Protein AF-A0A8H7NPS2-F1 (afdb_monomer)

Foldseek 3Di:
DPPDDDDDDDDDDDDDDDDDDDDDDDDDDDDDDDDDDDDDDDDDDDDDPPPDDDDDDDDDDDDDDDPDDDPPPPPPPPPPPPPPPPDDQDDDPDLQWFQFQKKFKDWPVRNLDTPDMDGDVPDPHHSRWTWGQALQFIWIDRVVVRGTPRVPTDGQLQFAEWEKEDQVVLQKIWIWTFGPDPRGMIMIIIGGNVRVVSVVVSVVNNCVHPSNVNYHYYYDDHVRVVVSCVSVVVND

Radius of gyration: 36.22 Å; Cα contacts (8 Å, |Δi|>4): 312; chains: 1; bounding box: 72×136×52 Å

pLDDT: mean 75.27, std 23.34, range [29.34, 97.69]

Solvent-accessible surface area (backbone atoms only — not comparable to full-atom values): 14910 Å² total; per-residue (Å²): 131,70,99,68,77,84,84,83,81,88,81,89,81,83,91,86,90,85,88,85,81,91,85,78,91,82,81,89,87,83,85,79,90,82,81,90,84,87,90,83,84,83,89,77,92,73,89,62,98,77,81,72,83,82,82,81,88,80,90,84,87,87,82,92,80,81,94,74,86,83,79,74,79,76,77,70,77,69,81,74,70,74,77,79,79,87,68,68,82,62,80,74,90,52,73,66,52,27,57,31,53,30,41,33,35,29,34,61,92,36,79,91,49,63,78,44,76,48,44,43,60,44,93,92,39,49,56,30,25,28,40,33,52,38,44,66,21,42,40,32,31,26,66,79,78,69,44,73,40,65,92,66,42,42,51,22,71,47,42,38,34,38,31,39,21,46,32,76,95,74,42,36,28,35,41,39,40,31,38,71,51,93,60,43,40,30,40,37,37,37,29,41,52,93,34,42,65,37,51,56,56,22,50,54,46,22,51,73,17,85,50,19,64,84,39,46,76,49,74,45,52,52,68,57,36,38,52,56,38,41,75,72,58,72,65,116

Sequence (236 aa):
MWPNGRPPAPASTTSASTAQKTTTSAQNTKPAPSAAKSNVSGDGHSYRPYDQKKPARKNSMSSFNGSESSWAQSHTTTRTSPPPSMRGPYTTKDPDKIVISAVYLFMNQFSKTPASQLVSGVGTVTDGLILRITTEGLFIDDDVRGVPQREWDVKAWTLKSVETGEWKAKGLHVLRATMRDQEGKRYLFVVDEEESWKLSVGLQRLKKGTMARSMGVSGMSASEARGTLEMLGWGL

Secondary structure (DSSP, 8-state):
--SSPPPPPPPP------------------PPPPP-------------TT-PPPPPP-----------------------PPPP----S-----TT-EEEEEEEEE-SS-SSS-SEEEETTSTT--S-EEEEEETTEEEEEETTTTEE-GGG-EEGGGEEEEEEEEEGGGTEEEEEEEESSTT--EEEEEEEHHHHHHHHHHHHHHHHSGGGTT-EEEEPPHHHHHHHHHHTTTT-

Structure (mmCIF, N/CA/C/O backbone):
data_AF-A0A8H7NPS2-F1
#
_entry.id   AF-A0A8H7NPS2-F1
#
loop_
_atom_site.group_PDB
_atom_site.id
_atom_site.type_symbol
_atom_site.label_atom_id
_atom_site.label_alt_id
_atom_site.label_comp_id
_atom_site.label_asym_id
_atom_site.label_entity_id
_atom_site.label_seq_id
_atom_site.pdbx_PDB_ins_code
_atom_site.Cartn_x
_atom_site.Cartn_y
_atom_site.Cartn_z
_atom_site.occupancy
_atom_site.B_iso_or_equiv
_atom_site.auth_seq_id
_atom_site.auth_comp_id
_atom_site.auth_asym_id
_atom_site.auth_atom_id
_atom_site.pdbx_PDB_model_num
ATOM 1 N N . MET A 1 1 ? 25.293 56.112 13.655 1.00 47.12 1 MET A N 1
ATOM 2 C CA . MET A 1 1 ? 25.322 56.544 15.068 1.00 47.12 1 MET A CA 1
ATOM 3 C C . MET A 1 1 ? 24.057 55.993 15.726 1.00 47.12 1 MET A C 1
ATOM 5 O O . MET A 1 1 ? 22.994 56.554 15.545 1.00 47.12 1 MET A O 1
ATOM 9 N N . TRP A 1 2 ? 24.052 54.735 16.172 1.00 43.31 2 TRP A N 1
ATOM 10 C CA . TRP A 1 2 ? 24.167 54.385 17.598 1.00 43.31 2 TRP A CA 1
ATOM 11 C C . TRP A 1 2 ? 25.003 55.380 18.425 1.00 43.31 2 TRP A C 1
ATOM 13 O O . TRP A 1 2 ? 26.121 55.673 18.002 1.00 43.31 2 TRP A O 1
ATOM 23 N N . PRO A 1 3 ? 24.490 55.902 19.559 1.00 57.41 3 PRO A N 1
ATOM 24 C CA . PRO A 1 3 ? 25.210 56.859 20.405 1.00 57.41 3 PRO A CA 1
ATOM 25 C C . PRO A 1 3 ? 26.403 56.276 21.168 1.00 57.41 3 PRO A C 1
ATOM 27 O O . PRO A 1 3 ? 27.158 57.052 21.726 1.00 57.41 3 PRO A O 1
ATOM 30 N N . ASN A 1 4 ? 26.577 54.948 21.194 1.00 62.16 4 ASN A N 1
ATOM 31 C CA . ASN A 1 4 ? 27.783 54.242 21.636 1.00 62.16 4 ASN A CA 1
ATOM 32 C C . ASN A 1 4 ? 27.754 52.816 21.049 1.00 62.16 4 ASN A C 1
ATOM 34 O O . ASN A 1 4 ? 26.723 52.149 21.097 1.00 62.16 4 ASN A O 1
ATOM 38 N N . GLY A 1 5 ? 28.846 52.404 20.401 1.00 57.69 5 GLY A N 1
ATOM 39 C CA . GLY A 1 5 ? 28.941 51.248 19.501 1.00 57.69 5 GLY A CA 1
ATOM 40 C C . GLY A 1 5 ? 28.730 49.855 20.116 1.00 57.69 5 GLY A C 1
ATOM 41 O O . GLY A 1 5 ? 28.610 49.682 21.324 1.00 57.69 5 GLY A O 1
ATOM 42 N N . ARG A 1 6 ? 28.683 48.847 19.228 1.00 61.41 6 ARG A N 1
ATOM 43 C CA . ARG A 1 6 ? 28.575 47.407 19.542 1.00 61.41 6 ARG A CA 1
ATOM 44 C C . ARG A 1 6 ? 29.591 46.973 20.620 1.00 61.41 6 ARG A C 1
ATOM 46 O O . ARG A 1 6 ? 30.762 47.320 20.474 1.00 61.41 6 ARG A O 1
ATOM 53 N N . PRO A 1 7 ? 29.213 46.142 21.611 1.00 62.34 7 PRO A N 1
ATOM 54 C CA . PRO A 1 7 ? 30.190 45.456 22.453 1.00 62.34 7 PRO A CA 1
ATOM 55 C C . PRO A 1 7 ? 30.905 44.320 21.680 1.00 62.34 7 PRO A C 1
ATOM 57 O O . PRO A 1 7 ? 30.305 43.723 20.778 1.00 62.34 7 PRO A O 1
ATOM 60 N N . PRO A 1 8 ? 32.185 44.036 21.992 1.00 60.75 8 PRO A N 1
ATOM 61 C CA . PRO A 1 8 ? 33.049 43.140 21.220 1.00 60.75 8 PRO A CA 1
ATOM 62 C C . PRO A 1 8 ? 32.818 41.649 21.520 1.00 60.75 8 PRO A C 1
ATOM 64 O O . PRO A 1 8 ? 32.446 41.267 22.628 1.00 60.75 8 PRO A O 1
ATOM 67 N N . ALA A 1 9 ? 33.098 40.800 20.526 1.00 54.88 9 ALA A N 1
ATOM 68 C CA . ALA A 1 9 ? 33.235 39.353 20.693 1.00 54.88 9 ALA A CA 1
ATOM 69 C C . ALA A 1 9 ? 34.549 39.011 21.429 1.00 54.88 9 ALA A C 1
ATOM 71 O O . ALA A 1 9 ? 35.556 39.681 21.182 1.00 54.88 9 ALA A O 1
ATOM 72 N N . PRO A 1 10 ? 34.594 37.977 22.290 1.00 54.91 10 PRO A N 1
ATOM 73 C CA . PRO A 1 10 ? 35.846 37.540 22.893 1.00 54.91 10 PRO A CA 1
ATOM 74 C C . PRO A 1 10 ? 36.722 36.787 21.881 1.00 54.91 10 PRO A C 1
ATOM 76 O O . PRO A 1 10 ? 36.283 35.850 21.214 1.00 54.91 10 PRO A O 1
ATOM 79 N N . ALA A 1 11 ? 37.974 37.232 21.790 1.00 41.38 11 ALA A N 1
ATOM 80 C CA . ALA A 1 11 ? 39.042 36.647 20.996 1.00 41.38 11 ALA A CA 1
ATOM 81 C C . ALA A 1 11 ? 39.617 35.379 21.648 1.00 41.38 11 ALA A C 1
ATOM 83 O O . ALA A 1 11 ? 39.730 35.269 22.867 1.00 41.38 11 ALA A O 1
ATOM 84 N N . SER A 1 12 ? 40.029 34.444 20.799 1.00 45.78 12 SER A N 1
ATOM 85 C CA . SER A 1 12 ? 40.883 33.303 21.115 1.00 45.78 12 SER A CA 1
ATOM 86 C C . SER A 1 12 ? 42.354 33.716 21.242 1.00 45.78 12 SER A C 1
ATOM 88 O O . SER A 1 12 ? 42.882 34.307 20.300 1.00 45.78 12 SER A O 1
ATOM 90 N N . THR A 1 13 ? 43.037 33.302 22.319 1.00 37.62 13 THR A N 1
ATOM 91 C CA . THR A 1 13 ? 44.512 33.287 22.378 1.00 37.62 13 THR A CA 1
ATOM 92 C C . THR A 1 13 ? 45.084 32.262 23.376 1.00 37.62 13 THR A C 1
ATOM 94 O O . THR A 1 13 ? 44.893 32.361 24.582 1.00 37.62 13 THR A O 1
ATOM 97 N N . THR A 1 14 ? 45.861 31.331 22.800 1.00 35.22 14 THR A N 1
ATOM 98 C CA . THR A 1 14 ? 47.193 30.817 23.213 1.00 35.22 14 THR A CA 1
ATOM 99 C C . THR A 1 14 ? 47.406 29.908 24.440 1.00 35.22 14 THR A C 1
ATOM 101 O O . THR A 1 14 ? 47.453 30.356 25.576 1.00 35.22 14 THR A O 1
ATOM 104 N N . SER A 1 15 ? 47.701 28.636 24.118 1.00 34.91 15 SER A N 1
ATOM 105 C CA . SER A 1 15 ? 49.007 27.938 24.253 1.00 34.91 15 SER A CA 1
ATOM 106 C C . SER A 1 15 ? 49.718 27.786 25.610 1.00 34.91 15 SER A C 1
ATOM 108 O O . SER A 1 15 ? 50.220 28.764 26.145 1.00 34.91 15 SER A O 1
ATOM 110 N N . ALA A 1 16 ? 49.943 26.523 26.019 1.00 36.56 16 ALA A N 1
ATOM 111 C CA . ALA A 1 16 ? 51.215 25.952 26.532 1.00 36.56 16 ALA A CA 1
ATOM 112 C C . ALA A 1 16 ? 51.004 24.454 26.892 1.00 36.56 16 ALA A C 1
ATOM 114 O O . ALA A 1 16 ? 50.228 24.129 27.781 1.00 36.56 16 ALA A O 1
ATOM 115 N N . SER A 1 17 ? 51.438 23.507 26.050 1.00 36.94 17 SER A N 1
ATOM 116 C CA . SER A 1 17 ? 52.662 22.683 26.187 1.00 36.94 17 SER A CA 1
ATOM 117 C C . SER A 1 17 ? 52.716 21.743 27.403 1.00 36.94 17 SER A C 1
ATOM 119 O O . SER A 1 17 ? 52.921 22.215 28.512 1.00 36.94 17 SER A O 1
ATOM 121 N N . THR A 1 18 ? 52.672 20.420 27.182 1.00 40.78 18 THR A N 1
ATOM 122 C CA . THR A 1 18 ? 53.650 19.432 27.703 1.00 40.78 18 THR A CA 1
ATOM 123 C C . THR A 1 18 ? 53.462 18.101 26.958 1.00 40.78 18 THR A C 1
ATOM 125 O O . THR A 1 18 ? 52.367 17.548 26.910 1.00 40.78 18 THR A O 1
ATOM 128 N N . ALA A 1 19 ? 54.540 17.590 26.367 1.00 36.84 19 ALA A N 1
ATOM 1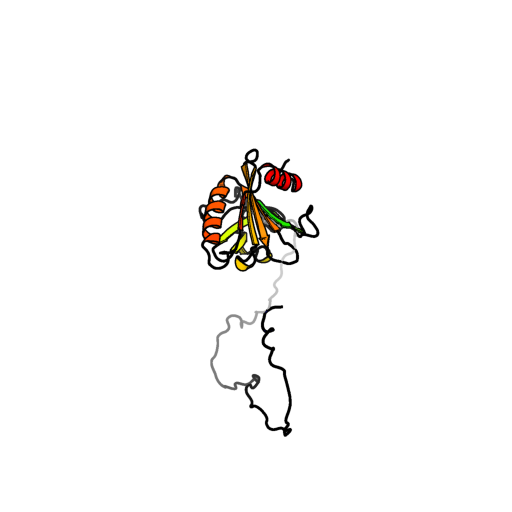29 C CA . ALA A 1 19 ? 54.646 16.234 25.847 1.00 36.84 19 ALA A CA 1
ATOM 130 C C . ALA A 1 19 ? 55.164 15.301 26.953 1.00 36.84 19 ALA A C 1
ATOM 132 O O . ALA A 1 19 ? 56.143 15.671 27.592 1.00 36.84 19 ALA A O 1
ATOM 133 N N . GLN A 1 20 ? 54.597 14.097 27.131 1.00 38.31 20 GLN A N 1
ATOM 134 C CA . GLN A 1 20 ? 55.389 12.872 27.358 1.00 38.31 20 GLN A CA 1
ATOM 135 C C . GLN A 1 20 ? 54.573 11.568 27.464 1.00 38.31 20 GLN A C 1
ATOM 137 O O . GLN A 1 20 ? 53.635 11.464 28.240 1.00 38.31 20 GLN A O 1
ATOM 142 N N . LYS A 1 21 ? 55.105 10.561 26.752 1.00 35.09 21 LYS A N 1
ATOM 143 C CA . LYS A 1 21 ? 55.269 9.130 27.090 1.00 35.09 21 LYS A CA 1
ATOM 144 C C . LYS A 1 21 ? 54.059 8.217 27.365 1.00 35.09 21 LYS A C 1
ATOM 146 O O . LYS A 1 21 ? 53.472 8.203 28.434 1.00 35.09 21 LYS A O 1
ATOM 151 N N . THR A 1 22 ? 53.878 7.306 26.403 1.00 31.25 22 THR A N 1
ATOM 152 C CA . THR A 1 22 ? 53.891 5.829 26.523 1.00 31.25 22 THR A CA 1
ATOM 153 C C . THR A 1 22 ? 53.894 5.185 27.920 1.00 31.25 22 THR A C 1
ATOM 155 O O . THR A 1 22 ? 54.899 5.278 28.620 1.00 31.25 22 THR A O 1
ATOM 158 N N . THR A 1 23 ? 52.850 4.391 28.175 1.00 29.34 23 THR A N 1
ATOM 159 C CA . THR A 1 23 ? 52.725 3.076 28.864 1.00 29.34 23 THR A CA 1
ATOM 160 C C . THR A 1 23 ? 51.198 2.829 28.951 1.00 29.34 23 THR A C 1
ATOM 162 O O . THR A 1 23 ? 50.443 3.787 29.003 1.00 29.34 23 THR A O 1
ATOM 165 N N . THR A 1 24 ? 50.563 1.662 28.886 1.00 34.97 24 THR A N 1
ATOM 166 C CA . THR A 1 24 ? 50.921 0.255 29.062 1.00 34.97 24 THR A CA 1
ATOM 167 C C . THR A 1 24 ? 49.739 -0.577 28.538 1.00 34.97 24 THR A C 1
ATOM 169 O O . THR A 1 24 ? 48.582 -0.183 28.662 1.00 34.97 24 THR A O 1
ATOM 172 N N . SER A 1 25 ? 50.074 -1.729 27.967 1.00 34.25 25 SER A N 1
ATOM 173 C CA . SER A 1 25 ? 49.259 -2.917 27.673 1.00 34.25 25 SER A CA 1
ATOM 174 C C . SER A 1 25 ? 47.951 -3.103 28.465 1.00 34.25 25 SER A C 1
ATOM 176 O O . SER A 1 25 ? 47.986 -3.301 29.680 1.00 34.25 25 SER A O 1
ATOM 178 N N . ALA A 1 26 ? 46.823 -3.176 27.749 1.00 41.62 26 ALA A N 1
ATOM 179 C CA . ALA A 1 26 ? 45.540 -3.640 28.275 1.00 41.62 26 ALA A CA 1
ATOM 180 C C . ALA A 1 26 ? 45.381 -5.163 28.110 1.00 41.62 26 ALA A C 1
ATOM 182 O O . ALA A 1 26 ? 45.740 -5.754 27.091 1.00 41.62 26 ALA A O 1
ATOM 183 N N . GLN A 1 27 ? 44.857 -5.774 29.166 1.00 40.41 27 GLN A N 1
ATOM 184 C CA . GLN A 1 27 ? 44.750 -7.203 29.420 1.00 40.41 27 GLN A CA 1
ATOM 185 C C . GLN A 1 27 ? 43.729 -7.921 28.519 1.00 40.41 27 GLN A C 1
ATOM 187 O O . GLN A 1 27 ? 42.558 -7.568 28.454 1.00 40.41 27 GLN A O 1
ATOM 192 N N . ASN A 1 28 ? 44.209 -8.989 27.884 1.00 33.47 28 ASN A N 1
ATOM 193 C CA . ASN A 1 28 ? 43.745 -10.372 28.031 1.00 33.47 28 ASN A CA 1
ATOM 194 C C . ASN A 1 28 ? 42.258 -10.604 28.398 1.00 33.47 28 ASN A C 1
ATOM 196 O O . ASN A 1 28 ? 41.908 -10.526 29.568 1.00 33.47 28 ASN A O 1
ATOM 200 N N . THR A 1 29 ? 41.435 -11.043 27.435 1.00 36.34 29 THR A N 1
ATOM 201 C CA . THR A 1 29 ? 40.437 -12.120 27.635 1.00 36.34 29 THR A CA 1
ATOM 202 C C . THR A 1 29 ? 40.015 -12.732 26.289 1.00 36.34 29 THR A C 1
ATOM 204 O O . THR A 1 29 ? 39.423 -12.047 25.459 1.00 36.34 29 THR A O 1
ATOM 207 N N . LYS A 1 30 ? 40.311 -14.031 26.101 1.00 42.47 30 LYS A N 1
ATOM 208 C CA . LYS A 1 30 ? 39.475 -15.104 25.495 1.00 42.47 30 LYS A CA 1
ATOM 209 C C . LYS A 1 30 ? 40.358 -16.194 24.857 1.00 42.47 30 LYS A C 1
ATOM 211 O O . LYS A 1 30 ? 40.913 -15.967 23.784 1.00 42.47 30 LYS A O 1
ATOM 216 N N . PRO A 1 31 ? 40.470 -17.390 25.464 1.00 41.53 31 PRO A N 1
ATOM 217 C CA . PRO A 1 31 ? 41.049 -18.551 24.796 1.00 41.53 31 PRO A CA 1
ATOM 218 C C . PRO A 1 31 ? 40.047 -19.176 23.814 1.00 41.53 31 PRO A C 1
ATOM 220 O O . PRO A 1 31 ? 38.860 -19.302 24.118 1.00 41.53 31 PRO A O 1
ATOM 223 N N . ALA A 1 32 ? 40.544 -19.586 22.647 1.00 45.34 32 ALA A N 1
ATOM 224 C CA . ALA A 1 32 ? 39.833 -20.411 21.672 1.00 45.34 32 ALA A CA 1
ATOM 225 C C . ALA A 1 32 ? 39.571 -21.832 22.225 1.00 45.34 32 ALA A C 1
ATOM 227 O O . ALA A 1 32 ? 40.394 -22.335 22.997 1.00 45.34 32 ALA A O 1
ATOM 228 N N . PRO A 1 33 ? 38.474 -22.516 21.847 1.00 40.69 33 PRO A N 1
ATOM 229 C CA . PRO A 1 33 ? 38.220 -23.870 22.319 1.00 40.69 33 PRO A CA 1
ATOM 230 C C . PRO A 1 33 ? 39.095 -24.873 21.555 1.00 40.69 33 PRO A C 1
ATOM 232 O O . PRO A 1 33 ? 38.974 -25.032 20.341 1.00 40.69 33 PRO A O 1
ATOM 235 N N . SER A 1 34 ? 39.981 -25.549 22.289 1.00 36.91 34 SER A N 1
ATOM 236 C CA . SER A 1 34 ? 40.756 -26.693 21.807 1.00 36.91 34 SER A CA 1
ATOM 237 C C . SER A 1 34 ? 39.930 -27.977 21.904 1.00 36.91 34 SER A C 1
ATOM 239 O O . SER A 1 34 ? 39.223 -28.209 22.885 1.00 36.91 34 SER A O 1
ATOM 241 N N . ALA A 1 35 ? 40.033 -28.802 20.869 1.00 35.84 35 ALA A N 1
ATOM 242 C CA . ALA A 1 35 ? 39.364 -30.082 20.724 1.00 35.84 35 ALA A CA 1
ATOM 243 C C . ALA A 1 35 ? 40.100 -31.230 21.447 1.00 35.84 35 ALA A C 1
ATOM 245 O O . ALA A 1 35 ? 41.328 -31.260 21.478 1.00 35.84 35 ALA A O 1
ATOM 246 N N . ALA A 1 36 ? 39.306 -32.226 21.872 1.00 33.12 36 ALA A N 1
ATOM 247 C CA . ALA A 1 36 ? 39.672 -33.604 22.250 1.00 33.12 36 ALA A CA 1
ATOM 248 C C . ALA A 1 36 ? 40.440 -33.759 23.591 1.00 33.12 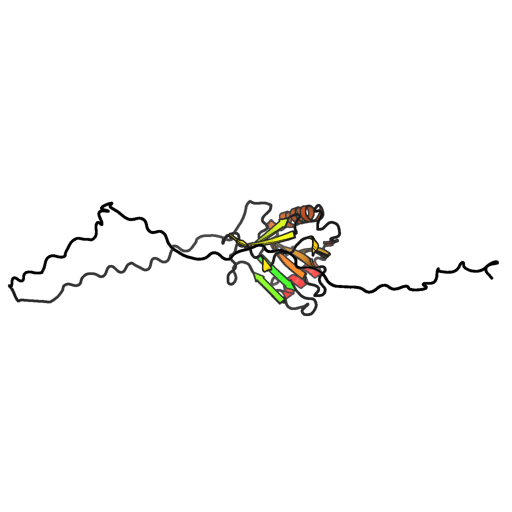36 ALA A C 1
ATOM 250 O O . ALA A 1 36 ? 41.313 -32.970 23.916 1.00 33.12 36 ALA A O 1
ATOM 251 N N . LYS A 1 37 ? 40.208 -34.757 24.457 1.00 35.72 37 LYS A N 1
ATOM 252 C CA . LYS A 1 37 ? 39.771 -36.157 24.300 1.00 35.72 37 LYS A CA 1
ATOM 253 C C . LYS A 1 37 ? 39.099 -36.631 25.605 1.00 35.72 37 LYS A C 1
ATOM 255 O O . LYS A 1 37 ? 39.556 -36.253 26.680 1.00 35.72 37 LYS A O 1
ATOM 260 N N . SER A 1 38 ? 38.114 -37.524 25.528 1.00 35.84 38 SER A N 1
ATOM 261 C CA . SER A 1 38 ? 37.683 -38.355 26.660 1.00 35.84 38 SER A CA 1
ATOM 262 C C . SER A 1 38 ? 38.081 -39.810 26.402 1.00 35.84 38 SER A C 1
ATOM 264 O O . SER A 1 38 ? 37.631 -40.428 25.442 1.00 35.84 38 SER A O 1
ATOM 266 N N . ASN A 1 39 ? 38.947 -40.348 27.263 1.00 34.19 39 ASN A N 1
ATOM 267 C CA . ASN A 1 39 ? 39.137 -41.786 27.435 1.00 34.19 39 ASN A CA 1
ATOM 268 C C . ASN A 1 39 ? 38.326 -42.198 28.666 1.00 34.19 39 ASN A C 1
ATOM 270 O O . ASN A 1 39 ? 38.655 -41.783 29.774 1.00 34.19 39 ASN A O 1
ATOM 274 N N . VAL A 1 40 ? 37.303 -43.026 28.474 1.00 39.28 40 VAL A N 1
ATOM 275 C CA . VAL A 1 40 ? 36.742 -43.885 29.521 1.00 39.28 40 VAL A CA 1
ATOM 276 C C . VAL A 1 40 ? 36.576 -45.270 28.912 1.00 39.28 40 VAL A C 1
ATOM 278 O O . VAL A 1 40 ? 35.964 -45.437 27.858 1.00 39.28 40 VAL A O 1
ATOM 281 N N . SER A 1 41 ? 37.210 -46.234 29.566 1.00 34.34 41 SER A N 1
ATOM 282 C CA . SER A 1 41 ? 37.179 -47.660 29.272 1.00 34.34 41 SER A CA 1
ATOM 283 C C . SER A 1 41 ? 35.905 -48.315 29.810 1.00 34.34 41 SER A C 1
ATOM 285 O O . SER A 1 41 ? 35.416 -47.911 30.860 1.00 34.34 41 SER A O 1
ATOM 287 N N . GLY A 1 42 ? 35.495 -49.415 29.171 1.00 35.50 42 GLY A N 1
ATOM 288 C CA . GLY A 1 42 ? 35.000 -50.599 29.884 1.00 35.50 42 GLY A CA 1
ATOM 289 C C . GLY A 1 42 ? 33.489 -50.838 29.923 1.00 35.50 42 GLY A C 1
ATOM 290 O O . GLY A 1 42 ? 32.791 -50.248 30.732 1.00 35.50 42 GLY A O 1
ATOM 291 N N . ASP A 1 43 ? 33.076 -51.807 29.102 1.00 42.22 43 ASP A N 1
ATOM 292 C CA . ASP A 1 43 ? 31.938 -52.733 29.217 1.00 42.22 43 ASP A CA 1
ATOM 293 C C . ASP A 1 43 ? 30.483 -52.235 29.260 1.00 42.22 43 ASP A C 1
ATOM 295 O O . ASP A 1 43 ? 30.019 -51.544 30.159 1.00 42.22 43 ASP A O 1
ATOM 299 N N . GLY A 1 44 ? 29.709 -52.726 28.286 1.00 42.00 44 GLY A N 1
ATOM 300 C CA . GLY A 1 44 ? 28.261 -52.547 28.212 1.00 42.00 44 GLY A CA 1
ATOM 301 C C . GLY A 1 44 ? 27.694 -53.032 26.881 1.00 42.00 44 GLY A C 1
ATOM 302 O O . GLY A 1 44 ? 27.417 -52.238 25.981 1.00 42.00 44 GLY A O 1
ATOM 303 N N . HIS A 1 45 ? 27.555 -54.352 26.738 1.00 44.22 45 HIS A N 1
ATOM 304 C CA . HIS A 1 45 ? 26.989 -55.038 25.574 1.00 44.22 45 HIS A CA 1
ATOM 305 C C . HIS A 1 45 ? 25.674 -54.403 25.086 1.00 44.22 45 HIS A C 1
ATOM 307 O O . HIS A 1 45 ? 24.611 -54.604 25.667 1.00 44.22 45 HIS A O 1
ATOM 313 N N . SER A 1 46 ? 25.741 -53.668 23.974 1.00 56.72 46 SER A N 1
ATOM 314 C CA . SER A 1 46 ? 24.572 -53.079 23.317 1.00 56.72 46 SER A CA 1
ATOM 315 C C . SER A 1 46 ? 24.149 -53.961 22.141 1.00 56.72 46 SER A C 1
ATOM 317 O O . SER A 1 46 ? 24.811 -53.993 21.104 1.00 56.72 46 SER A O 1
ATOM 319 N N . TYR A 1 47 ? 23.054 -54.698 22.323 1.00 51.91 47 TYR A N 1
ATOM 320 C CA . TYR A 1 47 ? 22.392 -55.522 21.310 1.00 51.91 47 TYR A CA 1
ATOM 321 C C . TYR A 1 47 ? 22.068 -54.692 20.053 1.00 51.91 47 TYR A C 1
ATOM 323 O O . TYR A 1 47 ? 21.300 -53.732 20.119 1.00 51.91 47 TYR A O 1
ATOM 331 N N . ARG A 1 48 ? 22.662 -55.045 18.904 1.00 60.88 48 ARG A N 1
ATOM 332 C CA . ARG A 1 48 ? 22.385 -54.426 17.597 1.00 60.88 48 ARG A CA 1
ATOM 333 C C . ARG A 1 48 ? 21.529 -55.380 16.754 1.00 60.88 48 ARG A C 1
ATOM 335 O O . ARG A 1 48 ? 22.042 -56.408 16.319 1.00 60.88 48 ARG A O 1
ATOM 342 N N . PRO A 1 49 ? 20.261 -55.044 16.458 1.00 52.44 49 PRO A N 1
ATOM 343 C CA . PRO A 1 49 ? 19.328 -55.911 15.722 1.00 52.44 49 PRO A CA 1
ATOM 344 C C . PRO A 1 49 ? 19.706 -56.251 14.269 1.00 52.44 49 PRO A C 1
ATOM 346 O O . PRO A 1 49 ? 18.945 -56.933 13.592 1.00 52.44 49 PRO A O 1
ATOM 349 N N . TYR A 1 50 ? 20.853 -55.782 13.771 1.00 51.28 50 TYR A N 1
ATOM 350 C CA . TYR A 1 50 ? 21.289 -55.973 12.385 1.00 51.28 50 TYR A CA 1
ATOM 351 C C . TYR A 1 50 ? 22.544 -56.852 12.236 1.00 51.28 50 TYR A C 1
ATOM 353 O O . TYR A 1 50 ? 22.994 -57.068 11.115 1.00 51.28 50 TYR A O 1
ATOM 361 N N . ASP A 1 51 ? 23.073 -57.421 13.326 1.00 58.88 51 ASP A N 1
ATOM 362 C CA . ASP A 1 51 ? 24.262 -58.295 13.308 1.00 58.88 51 ASP A CA 1
ATOM 363 C C . ASP A 1 51 ? 23.935 -59.792 13.096 1.00 58.88 51 ASP A C 1
ATOM 365 O O . ASP A 1 51 ? 24.562 -60.683 13.672 1.00 58.88 51 ASP A O 1
ATOM 369 N N . GLN A 1 52 ? 22.957 -60.113 12.241 1.00 57.69 52 GLN A N 1
ATOM 370 C CA . GLN A 1 52 ? 22.709 -61.504 11.839 1.00 57.69 52 GLN A CA 1
ATOM 371 C C . GLN A 1 52 ? 23.351 -61.828 10.485 1.00 57.69 52 GLN A C 1
ATOM 373 O O . GLN A 1 52 ? 23.056 -61.232 9.449 1.00 57.69 52 GLN A O 1
ATOM 378 N N . LYS A 1 53 ? 24.246 -62.823 10.506 1.00 51.56 53 LYS A N 1
ATOM 379 C CA . LYS A 1 53 ? 24.924 -63.386 9.333 1.00 51.56 53 LYS A CA 1
ATOM 380 C C . LYS A 1 53 ? 23.909 -64.021 8.369 1.00 51.56 53 LYS A C 1
ATOM 382 O O . LYS A 1 53 ? 23.101 -64.854 8.771 1.00 51.56 53 LYS A O 1
ATOM 387 N N . LYS A 1 54 ? 24.000 -63.670 7.081 1.00 52.69 54 LYS A N 1
ATOM 388 C CA . LYS A 1 54 ? 23.217 -64.268 5.982 1.00 52.69 54 LYS A CA 1
ATOM 389 C C . LYS A 1 54 ? 23.541 -65.765 5.813 1.00 52.69 54 LYS A C 1
ATOM 391 O O . LYS A 1 54 ? 24.719 -66.087 5.646 1.00 52.69 54 LYS A O 1
ATOM 396 N N . PRO A 1 55 ? 22.550 -66.673 5.758 1.00 51.38 55 PRO A N 1
ATOM 397 C CA . PRO A 1 55 ? 22.789 -68.051 5.345 1.00 51.38 55 PRO A CA 1
ATOM 398 C C . PRO A 1 55 ? 22.951 -68.167 3.820 1.00 51.38 55 PRO A C 1
ATOM 400 O O . PRO A 1 55 ? 22.253 -67.522 3.035 1.00 51.38 55 PRO A O 1
ATOM 403 N N . ALA A 1 56 ? 23.914 -68.998 3.416 1.00 51.31 56 ALA A N 1
ATOM 404 C CA . ALA A 1 56 ? 24.281 -69.285 2.036 1.00 51.31 56 ALA A CA 1
ATOM 405 C C . ALA A 1 56 ? 23.211 -70.109 1.294 1.00 51.31 56 ALA A C 1
ATOM 407 O O . ALA A 1 56 ? 22.564 -70.988 1.863 1.00 51.31 56 ALA A O 1
ATOM 408 N N . ARG A 1 57 ? 23.065 -69.822 -0.006 1.00 50.34 57 ARG A N 1
ATOM 409 C CA . ARG A 1 57 ? 22.145 -70.483 -0.942 1.00 50.34 57 ARG A CA 1
ATOM 410 C C . ARG A 1 57 ? 22.497 -71.966 -1.121 1.00 50.34 57 ARG A C 1
ATOM 412 O O . ARG A 1 57 ? 23.650 -72.290 -1.393 1.00 50.34 57 ARG A O 1
ATOM 419 N N . LYS A 1 58 ? 21.489 -72.843 -1.076 1.00 43.97 58 LYS A N 1
ATOM 420 C CA . LYS A 1 58 ? 21.549 -74.194 -1.656 1.00 43.97 58 LYS A CA 1
ATOM 421 C C . LYS A 1 58 ? 20.710 -74.242 -2.933 1.00 43.97 58 LYS A C 1
ATOM 423 O O . LYS A 1 58 ? 19.567 -73.797 -2.937 1.00 43.97 58 LYS A O 1
ATOM 428 N N . ASN A 1 59 ? 21.308 -74.791 -3.988 1.00 40.50 59 ASN A N 1
ATOM 429 C CA . ASN A 1 59 ? 20.666 -75.143 -5.253 1.00 40.50 59 ASN A CA 1
ATOM 430 C C . ASN A 1 59 ? 19.833 -76.423 -5.098 1.00 40.50 59 ASN A C 1
ATOM 432 O O . ASN A 1 59 ? 20.275 -77.368 -4.443 1.00 40.50 59 ASN A O 1
ATOM 436 N N . SER A 1 60 ? 18.695 -76.496 -5.789 1.00 43.00 60 SER A N 1
ATOM 437 C CA . SER A 1 60 ? 18.100 -77.746 -6.283 1.00 43.00 60 SER A CA 1
ATOM 438 C C . SER A 1 60 ? 17.267 -77.459 -7.537 1.00 43.00 60 SER A C 1
ATOM 440 O O . SER A 1 60 ? 16.645 -76.407 -7.651 1.00 43.00 60 SER A O 1
ATOM 442 N N . MET A 1 61 ? 17.380 -78.375 -8.498 1.00 41.47 61 MET A N 1
ATOM 443 C CA . MET A 1 61 ? 16.962 -78.303 -9.901 1.00 41.47 61 MET A CA 1
ATOM 444 C C . MET A 1 61 ? 15.554 -78.871 -10.150 1.00 41.47 61 MET A C 1
ATOM 446 O O . MET A 1 61 ? 14.990 -79.552 -9.298 1.00 41.47 61 MET A O 1
ATOM 450 N N . SER A 1 62 ? 15.114 -78.682 -11.404 1.00 40.22 62 SER A N 1
ATOM 451 C CA . SER A 1 62 ? 13.907 -79.148 -12.118 1.00 40.22 62 SER A CA 1
ATOM 452 C C . SER A 1 62 ? 12.763 -78.122 -12.119 1.00 40.22 62 SER A C 1
ATOM 454 O O . SER A 1 62 ? 12.460 -77.540 -11.090 1.00 40.22 62 SER A O 1
ATOM 456 N N . SER A 1 63 ? 12.128 -77.765 -13.237 1.00 37.53 63 SER A N 1
ATOM 457 C CA . SER A 1 63 ? 12.068 -78.356 -14.579 1.00 37.53 63 SER A CA 1
ATOM 458 C C . SER A 1 63 ? 11.783 -77.277 -15.631 1.00 37.53 63 SER A C 1
ATOM 460 O O . SER A 1 63 ? 11.002 -76.355 -15.417 1.00 37.53 63 SER A O 1
ATOM 462 N N . PHE A 1 64 ? 12.432 -77.438 -16.776 1.00 42.09 64 PHE A N 1
ATOM 463 C CA . PHE A 1 64 ? 12.339 -76.647 -17.994 1.00 42.09 64 PHE A CA 1
ATOM 464 C C . PHE A 1 64 ? 11.004 -76.923 -18.710 1.00 42.09 64 PHE A C 1
ATOM 466 O O . PHE A 1 64 ? 10.807 -78.052 -19.146 1.00 42.09 64 PHE A O 1
ATOM 473 N N . ASN A 1 65 ? 10.099 -75.939 -18.815 1.00 39.75 65 ASN A N 1
ATOM 474 C CA . ASN A 1 65 ? 9.287 -75.694 -20.020 1.00 39.75 65 ASN A CA 1
ATOM 475 C C . ASN A 1 65 ? 8.407 -74.439 -19.875 1.00 39.75 65 ASN A C 1
ATOM 477 O O . ASN A 1 65 ? 7.593 -74.359 -18.961 1.00 39.75 65 ASN A O 1
ATOM 481 N N . GLY A 1 66 ? 8.509 -73.519 -20.838 1.00 39.75 66 GLY A N 1
ATOM 482 C CA . GLY A 1 66 ? 7.435 -72.569 -21.154 1.00 39.75 66 GLY A CA 1
ATOM 483 C C . GLY A 1 66 ? 7.458 -71.235 -20.410 1.00 39.75 66 GLY A C 1
ATOM 484 O O . GLY A 1 66 ? 6.525 -70.911 -19.684 1.00 39.75 66 GLY A O 1
ATOM 485 N N . SER A 1 67 ? 8.496 -70.431 -20.630 1.00 45.56 67 SER A N 1
ATOM 486 C CA . SER A 1 67 ? 8.454 -68.996 -20.345 1.00 45.56 67 SER A CA 1
ATOM 487 C C . SER A 1 67 ? 7.638 -68.292 -21.424 1.00 45.56 67 SER A C 1
ATOM 489 O O . SER A 1 67 ? 8.187 -68.000 -22.476 1.00 45.56 67 SER A O 1
ATOM 491 N N . GLU A 1 68 ? 6.373 -67.980 -21.166 1.00 48.53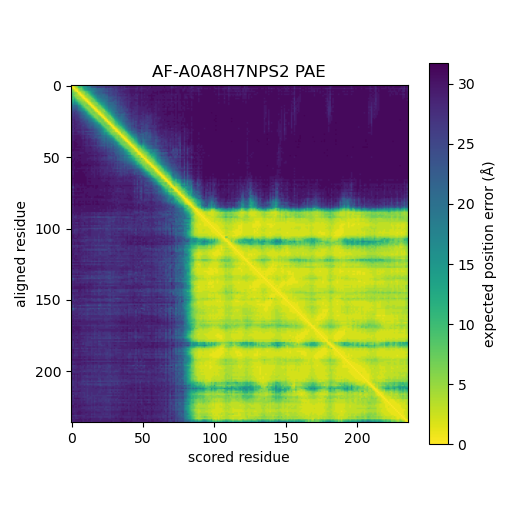 68 GLU A N 1
ATOM 492 C CA . GLU A 1 68 ? 5.682 -66.876 -21.835 1.00 48.53 68 GLU A CA 1
ATOM 493 C C . GLU A 1 68 ? 4.483 -66.437 -20.985 1.00 48.53 68 GLU A C 1
ATOM 495 O O . GLU A 1 68 ? 3.710 -67.259 -20.505 1.00 48.53 68 GLU A O 1
ATOM 500 N N . SER A 1 69 ? 4.343 -65.122 -20.800 1.00 50.38 69 SER A N 1
ATOM 501 C CA . SER A 1 69 ? 3.231 -64.413 -20.139 1.00 50.38 69 SER A CA 1
ATOM 502 C C . SER A 1 69 ? 3.127 -64.442 -18.600 1.00 50.38 69 SER A C 1
ATOM 504 O O . SER A 1 69 ? 2.147 -64.896 -18.026 1.00 50.38 69 SER A O 1
ATOM 506 N N . SER A 1 70 ? 4.069 -63.767 -17.928 1.00 44.91 70 SER A N 1
ATOM 507 C CA . SER A 1 70 ? 3.805 -63.134 -16.623 1.00 44.91 70 SER A CA 1
ATOM 508 C C . SER A 1 70 ? 3.943 -61.621 -16.757 1.00 44.91 70 SER A C 1
ATOM 510 O O . SER A 1 70 ? 4.934 -61.023 -16.341 1.00 44.91 70 SER A O 1
ATOM 512 N N . TRP A 1 71 ? 2.937 -60.996 -17.372 1.00 50.88 71 TRP A N 1
ATOM 513 C CA . TRP A 1 71 ? 2.705 -59.566 -17.199 1.00 50.88 71 TRP A CA 1
ATOM 514 C C . TRP A 1 71 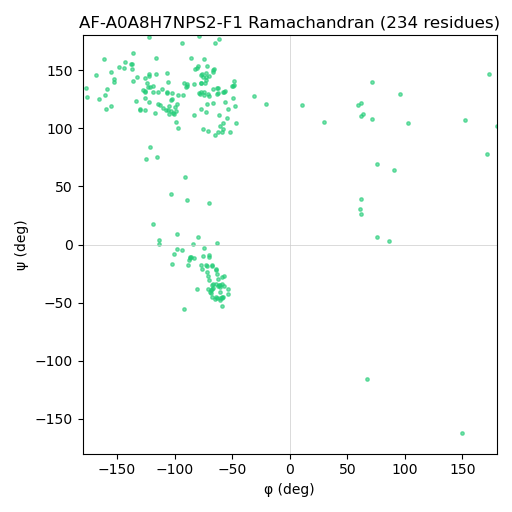? 2.341 -59.335 -15.732 1.00 50.88 71 TRP A C 1
ATOM 516 O O . TRP A 1 71 ? 1.186 -59.469 -15.335 1.00 50.88 71 TRP A O 1
ATOM 526 N N . ALA A 1 72 ? 3.330 -58.996 -14.908 1.00 54.50 72 ALA A N 1
ATOM 527 C CA . ALA A 1 72 ? 3.045 -58.281 -13.678 1.00 54.50 72 ALA A CA 1
ATOM 528 C C . ALA A 1 72 ? 2.401 -56.958 -14.104 1.00 54.50 72 ALA A C 1
ATOM 530 O O . ALA A 1 72 ? 3.055 -56.140 -14.753 1.00 54.50 72 ALA A O 1
ATOM 531 N N . GLN A 1 73 ? 1.111 -56.769 -13.818 1.00 40.97 73 GLN A N 1
ATOM 532 C CA . GLN A 1 73 ? 0.491 -55.462 -13.985 1.00 40.97 73 GLN A CA 1
ATOM 533 C C . GLN A 1 73 ? 1.275 -54.481 -13.112 1.00 40.97 73 GLN A C 1
ATOM 535 O O . GLN A 1 73 ? 1.162 -54.488 -11.886 1.00 40.97 73 GLN A O 1
ATOM 540 N N . SER A 1 74 ? 2.100 -53.648 -13.744 1.00 50.91 74 SER A N 1
ATOM 541 C CA . SER A 1 74 ? 2.582 -52.421 -13.136 1.00 50.91 74 SER A CA 1
ATOM 542 C C . SER A 1 74 ? 1.338 -51.620 -12.782 1.00 50.91 74 SER A C 1
ATOM 544 O O . SER A 1 74 ? 0.733 -50.997 -13.652 1.00 50.91 74 SER A O 1
ATOM 546 N N . HIS A 1 75 ? 0.920 -51.663 -11.518 1.00 48.00 75 HIS A N 1
ATOM 547 C CA . HIS A 1 75 ? 0.034 -50.646 -10.983 1.00 48.00 75 HIS A CA 1
ATOM 548 C C . HIS A 1 75 ? 0.772 -49.319 -11.148 1.00 48.00 75 HIS A C 1
ATOM 550 O O . HIS A 1 75 ? 1.650 -48.961 -10.363 1.00 48.00 75 HIS A O 1
ATOM 556 N N . THR A 1 76 ? 0.452 -48.606 -12.223 1.00 51.78 76 THR A N 1
ATOM 557 C CA . THR A 1 76 ? 0.712 -47.183 -12.336 1.00 51.78 76 THR A CA 1
ATOM 558 C C . THR A 1 76 ? 0.059 -46.559 -11.112 1.00 51.78 76 THR A C 1
ATOM 560 O O . THR A 1 76 ? -1.164 -46.543 -11.003 1.00 51.78 76 THR A O 1
ATOM 563 N N . THR A 1 77 ? 0.860 -46.080 -10.157 1.00 60.03 77 THR A N 1
ATOM 564 C CA . THR A 1 77 ? 0.362 -45.073 -9.225 1.00 60.03 77 THR A CA 1
ATOM 565 C C . THR A 1 77 ? 0.017 -43.885 -10.103 1.00 60.03 77 THR A C 1
ATOM 567 O O . THR A 1 77 ? 0.891 -43.183 -10.618 1.00 60.03 77 THR A O 1
ATOM 570 N N . THR A 1 78 ? -1.264 -43.787 -10.454 1.00 45.41 78 THR A N 1
ATOM 571 C CA . THR A 1 78 ? -1.809 -42.668 -11.203 1.00 45.41 78 THR A CA 1
ATOM 572 C C . THR A 1 78 ? -1.277 -41.433 -10.512 1.00 45.41 78 THR A C 1
ATOM 574 O O . THR A 1 78 ? -1.493 -41.275 -9.314 1.00 45.41 78 THR A O 1
ATOM 577 N N . ARG A 1 79 ? -0.510 -40.614 -11.238 1.00 47.97 79 ARG A N 1
ATOM 578 C CA . ARG A 1 79 ? -0.004 -39.329 -10.759 1.00 47.97 79 ARG A CA 1
ATOM 579 C C . ARG A 1 79 ? -1.209 -38.565 -10.225 1.00 47.97 79 ARG A C 1
ATOM 581 O O . ARG A 1 79 ? -1.967 -38.000 -11.008 1.00 47.97 79 ARG A O 1
ATOM 588 N N . THR A 1 80 ? -1.432 -38.619 -8.914 1.00 55.25 80 THR A N 1
ATOM 589 C CA . THR A 1 80 ? -2.557 -37.934 -8.297 1.00 55.25 80 THR A CA 1
ATOM 590 C C . THR A 1 80 ? -2.182 -36.470 -8.386 1.00 55.25 80 THR A C 1
ATOM 592 O O . THR A 1 80 ? -1.352 -35.985 -7.616 1.00 55.25 80 THR A O 1
ATOM 595 N N . SER A 1 81 ? -2.702 -35.768 -9.389 1.00 51.75 81 SER A N 1
ATOM 596 C CA . SER A 1 81 ? -2.769 -34.322 -9.282 1.00 51.75 81 SER A CA 1
ATOM 597 C C . SER A 1 81 ? -3.556 -34.063 -8.001 1.00 51.75 81 SER A C 1
ATOM 599 O O . SER A 1 81 ? -4.666 -34.594 -7.888 1.00 51.75 81 SER A O 1
ATOM 601 N N . PRO A 1 82 ? -3.004 -33.332 -7.017 1.00 59.78 82 PRO A N 1
ATOM 602 C CA . PRO A 1 82 ? -3.800 -32.877 -5.892 1.00 59.78 82 PRO A CA 1
ATOM 603 C C . PRO A 1 82 ? -5.077 -32.240 -6.449 1.00 59.78 82 PRO A C 1
ATOM 605 O O . PRO A 1 82 ? -5.003 -31.602 -7.512 1.00 59.78 82 PRO A O 1
ATOM 608 N N . PRO A 1 83 ? -6.238 -32.449 -5.808 1.00 56.22 83 PRO A N 1
ATOM 609 C CA . PRO A 1 83 ? -7.468 -31.816 -6.255 1.00 56.22 83 PRO A CA 1
ATOM 610 C C . PRO A 1 83 ? -7.209 -30.312 -6.432 1.00 56.22 83 PRO A C 1
ATOM 612 O O . PRO A 1 83 ? -6.525 -29.725 -5.584 1.00 56.22 83 PRO A O 1
ATOM 615 N N . PRO A 1 84 ? -7.696 -29.692 -7.526 1.00 59.28 84 PRO A N 1
ATOM 616 C CA . PRO A 1 84 ? -7.560 -28.259 -7.732 1.00 59.28 84 PRO A CA 1
ATOM 617 C C . PRO A 1 84 ? -8.014 -27.547 -6.465 1.00 59.28 84 PRO A C 1
ATOM 619 O O . PRO A 1 84 ? -9.106 -27.816 -5.959 1.00 59.28 84 PRO A O 1
ATOM 622 N N . SER A 1 85 ? -7.162 -26.688 -5.912 1.00 58.47 85 SER A N 1
ATOM 623 C CA . SER A 1 85 ? -7.510 -25.907 -4.735 1.00 58.47 85 SER A CA 1
ATOM 624 C C . SER A 1 85 ? -8.717 -25.042 -5.087 1.00 58.47 85 SER A C 1
ATOM 626 O O . SER A 1 85 ? -8.568 -24.012 -5.737 1.00 58.47 85 SER A O 1
ATOM 628 N N . MET A 1 86 ? -9.912 -25.449 -4.656 1.00 58.56 86 MET A N 1
ATOM 629 C CA . MET A 1 86 ? -11.155 -24.669 -4.734 1.00 58.56 86 MET A CA 1
ATOM 630 C C . MET A 1 86 ? -11.135 -23.477 -3.767 1.00 58.56 86 MET A C 1
ATOM 632 O O . MET A 1 86 ? -12.134 -23.136 -3.135 1.00 58.56 86 MET A O 1
ATOM 636 N N . ARG A 1 87 ? -9.968 -22.868 -3.581 1.00 73.44 87 ARG A N 1
ATOM 637 C CA . ARG A 1 87 ? -9.823 -21.694 -2.749 1.00 73.44 87 ARG A CA 1
ATOM 638 C C . ARG A 1 87 ? -10.211 -20.506 -3.616 1.00 73.44 87 ARG A C 1
ATOM 640 O O . ARG A 1 87 ? -9.530 -20.214 -4.593 1.00 73.44 87 ARG A O 1
ATOM 647 N N . GLY A 1 88 ? -11.341 -19.885 -3.287 1.00 80.38 88 GLY A N 1
ATOM 648 C CA . GLY A 1 88 ? -11.688 -18.574 -3.827 1.00 80.38 88 GLY A CA 1
ATOM 649 C C . GLY A 1 88 ? -10.654 -17.517 -3.417 1.00 80.38 88 GLY A C 1
ATOM 650 O O . GLY A 1 88 ? -9.736 -17.838 -2.654 1.00 80.38 88 GLY A O 1
ATOM 651 N N . PRO A 1 89 ? -10.806 -16.269 -3.891 1.00 86.12 89 PRO A N 1
ATOM 652 C CA . PRO A 1 89 ? -9.915 -15.178 -3.516 1.00 86.12 89 PRO A CA 1
ATOM 653 C C . PRO A 1 89 ? -9.740 -15.106 -2.000 1.00 86.12 89 PRO A C 1
ATOM 655 O O . PRO A 1 89 ? -10.702 -15.267 -1.241 1.00 86.12 89 PRO A O 1
ATOM 658 N N . TYR A 1 90 ? -8.505 -14.902 -1.555 1.00 91.69 90 TYR A N 1
ATOM 659 C CA . TYR A 1 90 ? -8.230 -14.744 -0.137 1.00 91.69 90 TYR A CA 1
ATOM 660 C C . TYR A 1 90 ? -9.049 -13.598 0.468 1.00 91.69 90 TYR A C 1
ATOM 662 O O . TYR A 1 90 ? -9.081 -12.483 -0.042 1.00 91.69 90 TYR A O 1
ATOM 670 N N . THR A 1 91 ? -9.672 -13.883 1.608 1.00 90.81 91 THR A N 1
ATOM 671 C CA . THR A 1 91 ? -10.377 -12.906 2.434 1.00 90.81 91 THR A CA 1
ATOM 672 C C 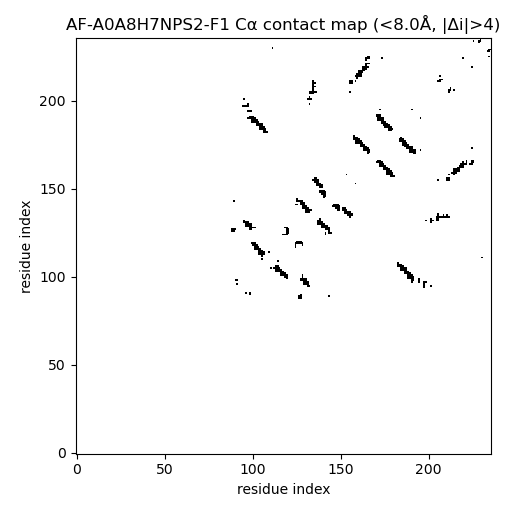. THR A 1 91 ? -10.037 -13.153 3.897 1.00 90.81 91 THR A C 1
ATOM 674 O O . THR A 1 91 ? -9.744 -14.284 4.302 1.00 90.81 91 THR A O 1
ATOM 677 N N . THR A 1 92 ? -10.075 -12.097 4.703 1.00 93.62 92 THR A N 1
ATOM 678 C CA . THR A 1 92 ? -9.769 -12.164 6.129 1.00 93.62 92 THR A CA 1
ATOM 679 C C . THR A 1 92 ? -10.765 -11.372 6.958 1.00 93.62 92 THR A C 1
ATOM 681 O O . THR A 1 92 ? -11.184 -10.273 6.595 1.00 93.62 92 THR A O 1
ATOM 684 N N . LYS A 1 93 ? -11.124 -11.937 8.115 1.00 93.12 93 LYS A N 1
ATOM 685 C CA . LYS A 1 93 ? -11.982 -11.285 9.116 1.00 93.12 93 LYS A CA 1
ATOM 686 C C . LYS A 1 93 ? -11.195 -10.349 10.033 1.00 93.12 93 LYS A C 1
ATOM 688 O O . LYS A 1 93 ? -11.802 -9.591 10.786 1.00 93.12 93 LYS A O 1
ATOM 693 N N . ASP A 1 94 ? -9.867 -10.411 9.984 1.00 94.25 94 ASP A N 1
ATOM 694 C CA . ASP A 1 94 ? -9.008 -9.605 10.839 1.00 94.25 94 ASP A CA 1
ATOM 695 C C . ASP A 1 94 ? -9.063 -8.134 10.384 1.00 94.25 94 ASP A C 1
ATOM 697 O O . ASP A 1 94 ? -8.702 -7.829 9.244 1.00 94.25 94 ASP A O 1
ATOM 701 N N . PRO A 1 95 ? -9.467 -7.187 11.252 1.00 92.50 95 PRO A N 1
ATOM 702 C CA . PRO A 1 95 ? -9.564 -5.773 10.882 1.00 92.50 95 PRO A CA 1
ATOM 703 C C . PRO A 1 95 ? -8.192 -5.107 10.712 1.00 92.50 95 PRO A C 1
ATOM 705 O O . PRO A 1 95 ? -8.085 -4.054 10.092 1.00 92.50 95 PRO A O 1
ATOM 708 N N . ASP A 1 96 ? -7.140 -5.713 11.264 1.00 94.38 96 ASP A N 1
ATOM 709 C CA . ASP A 1 96 ? -5.766 -5.213 11.169 1.00 94.38 96 ASP A CA 1
ATOM 710 C C . ASP A 1 96 ? -5.038 -5.695 9.908 1.00 94.38 96 ASP A C 1
ATOM 712 O O . ASP A 1 96 ? -3.946 -5.205 9.610 1.00 94.38 96 ASP A O 1
ATOM 716 N N . LYS A 1 97 ? -5.627 -6.652 9.182 1.00 96.12 97 LYS A N 1
ATOM 717 C CA . LYS A 1 97 ? -5.118 -7.155 7.909 1.00 96.12 97 LYS A CA 1
ATOM 718 C C . LYS A 1 97 ? -5.949 -6.552 6.787 1.00 96.12 97 LYS A C 1
ATOM 720 O O . LYS A 1 97 ? -7.147 -6.815 6.680 1.00 96.12 97 LYS A O 1
ATOM 725 N N . ILE A 1 98 ? -5.289 -5.737 5.979 1.00 96.94 98 ILE A N 1
ATOM 726 C CA . ILE A 1 98 ? -5.881 -5.068 4.829 1.00 96.94 98 ILE A CA 1
ATOM 727 C C . ILE A 1 98 ? -5.469 -5.868 3.607 1.00 96.94 98 ILE A C 1
ATOM 729 O O . ILE A 1 98 ? -4.280 -5.908 3.296 1.00 96.94 98 ILE A O 1
ATOM 733 N N . VAL A 1 99 ? -6.404 -6.535 2.940 1.00 96.75 99 VAL A N 1
ATOM 734 C CA . VAL A 1 99 ? -6.079 -7.253 1.699 1.00 96.75 99 VAL A CA 1
ATOM 735 C C . VAL A 1 99 ? -5.803 -6.225 0.608 1.00 96.75 99 VAL A C 1
ATOM 737 O O . VAL A 1 99 ? -6.576 -5.287 0.416 1.00 96.75 99 VAL A O 1
ATOM 740 N N . ILE A 1 100 ? -4.674 -6.368 -0.082 1.00 96.75 100 ILE A N 1
ATOM 741 C CA . ILE A 1 100 ? -4.250 -5.421 -1.111 1.00 96.75 100 ILE A CA 1
ATOM 742 C C . ILE A 1 100 ? -4.050 -6.124 -2.448 1.00 96.75 100 ILE A C 1
ATOM 744 O O . ILE A 1 100 ? -3.588 -7.261 -2.525 1.00 96.75 100 ILE A O 1
ATOM 748 N N . SER A 1 101 ? -4.378 -5.416 -3.524 1.00 95.56 101 SER A N 1
ATOM 749 C CA . SER A 1 101 ? -4.209 -5.927 -4.884 1.00 95.56 101 SER A CA 1
ATOM 750 C C . SER A 1 101 ? -2.767 -5.783 -5.362 1.00 95.56 101 SER A C 1
ATOM 752 O O . SER A 1 101 ? -2.248 -6.669 -6.037 1.00 95.56 101 SER A O 1
ATOM 754 N N . ALA A 1 102 ? -2.100 -4.679 -5.011 1.00 96.19 102 ALA A N 1
ATOM 755 C CA . ALA A 1 102 ? -0.714 -4.446 -5.402 1.00 96.19 102 ALA A CA 1
ATOM 756 C C . ALA A 1 102 ? -0.006 -3.390 -4.543 1.00 96.19 102 ALA A C 1
ATOM 758 O O . ALA A 1 102 ? -0.640 -2.524 -3.934 1.00 96.19 102 ALA A O 1
ATOM 759 N N . VAL A 1 103 ? 1.326 -3.434 -4.571 1.00 97.00 103 VAL A N 1
ATOM 760 C CA . VAL A 1 103 ? 2.237 -2.403 -4.068 1.00 97.00 103 VAL A CA 1
ATOM 761 C C . VAL A 1 103 ? 3.202 -2.007 -5.172 1.00 97.00 103 VAL A C 1
ATOM 763 O O . VAL A 1 103 ? 3.829 -2.856 -5.798 1.00 97.00 103 VAL A O 1
ATOM 766 N N . TYR A 1 104 ? 3.365 -0.708 -5.378 1.00 96.62 104 TYR A N 1
ATOM 767 C CA . TYR A 1 104 ? 4.308 -0.144 -6.333 1.00 96.62 104 TYR A CA 1
ATOM 768 C C . TYR A 1 104 ? 5.291 0.763 -5.612 1.00 96.62 104 TYR A C 1
ATOM 770 O O . TYR A 1 104 ? 4.896 1.588 -4.790 1.00 96.62 104 TYR A O 1
ATOM 778 N N . LEU A 1 105 ? 6.570 0.643 -5.949 1.00 95.75 105 LEU A N 1
ATOM 779 C CA . LEU A 1 105 ? 7.613 1.540 -5.479 1.00 95.75 105 LEU A CA 1
ATOM 780 C C . LEU A 1 105 ? 8.009 2.481 -6.611 1.00 95.75 105 LEU A C 1
ATOM 782 O O . LEU A 1 105 ? 8.514 2.047 -7.641 1.00 95.75 105 LEU A O 1
ATOM 786 N N . PHE A 1 106 ? 7.836 3.778 -6.399 1.00 94.44 106 PHE A N 1
ATOM 787 C CA . PHE A 1 106 ? 8.317 4.827 -7.289 1.00 94.44 106 PHE A CA 1
ATOM 788 C C . PHE A 1 106 ? 9.521 5.533 -6.684 1.00 94.44 106 PHE A C 1
ATOM 790 O O . PHE A 1 106 ? 9.602 5.745 -5.473 1.00 94.44 106 PHE A O 1
ATOM 797 N N . MET A 1 107 ? 10.424 5.972 -7.552 1.00 91.94 107 MET A N 1
ATOM 798 C CA . MET A 1 107 ? 11.576 6.795 -7.192 1.00 91.94 107 MET A CA 1
ATOM 799 C C . MET A 1 107 ? 11.448 8.153 -7.880 1.00 91.94 107 MET A C 1
ATOM 801 O O . MET A 1 107 ? 10.707 8.301 -8.854 1.00 91.94 107 MET A O 1
ATOM 805 N N . ASN A 1 108 ? 12.151 9.172 -7.391 1.00 86.75 108 ASN A N 1
ATOM 806 C CA . ASN A 1 108 ? 12.072 10.500 -8.001 1.00 86.75 108 ASN A CA 1
ATOM 807 C C . ASN A 1 108 ? 12.570 10.506 -9.461 1.00 86.75 108 ASN A C 1
ATOM 809 O O . ASN A 1 108 ? 11.992 11.174 -10.313 1.00 86.75 108 ASN A O 1
ATOM 813 N N . GLN A 1 109 ? 13.600 9.707 -9.764 1.00 80.69 109 GLN A N 1
ATOM 814 C CA . GLN A 1 109 ? 14.180 9.620 -11.109 1.00 80.69 109 GLN A CA 1
ATOM 815 C C . GLN A 1 109 ? 13.277 8.897 -12.122 1.00 80.69 109 GLN A C 1
ATOM 817 O O . GLN A 1 109 ? 13.366 9.160 -13.318 1.00 80.69 109 GLN A O 1
ATOM 822 N N . PHE A 1 110 ? 12.364 8.044 -11.645 1.00 78.81 110 PHE A N 1
ATOM 823 C CA . PHE A 1 110 ? 11.431 7.270 -12.464 1.00 78.81 110 PHE A CA 1
ATOM 824 C C . PHE A 1 110 ? 9.994 7.548 -12.010 1.00 78.81 110 PHE A C 1
ATOM 826 O O . PHE A 1 110 ? 9.353 6.743 -11.342 1.00 78.81 110 PHE A O 1
ATOM 833 N N . SER A 1 111 ? 9.482 8.737 -12.335 1.00 75.81 111 SER A N 1
ATOM 834 C CA . SER A 1 111 ? 8.160 9.177 -11.865 1.00 75.81 111 SER A CA 1
ATOM 835 C C . SER A 1 111 ? 6.982 8.532 -12.603 1.00 75.81 111 SER A C 1
ATOM 837 O O . SER A 1 111 ? 5.884 8.510 -12.055 1.00 75.81 111 SER A O 1
ATOM 839 N N . LYS A 1 112 ? 7.208 8.019 -13.820 1.00 82.38 112 LYS A N 1
ATOM 840 C CA . LYS A 1 112 ? 6.177 7.403 -14.678 1.00 82.38 112 LYS A CA 1
ATOM 841 C C . LYS A 1 112 ? 6.202 5.876 -14.679 1.00 82.38 112 LYS A C 1
ATOM 843 O O . LYS A 1 112 ? 5.227 5.258 -15.085 1.00 82.38 112 LYS A O 1
ATOM 848 N N . THR A 1 113 ? 7.301 5.277 -14.230 1.00 87.56 113 THR A N 1
ATOM 849 C CA . THR A 1 113 ? 7.480 3.825 -14.219 1.00 87.56 113 THR A CA 1
ATOM 850 C C . THR A 1 113 ? 7.837 3.404 -12.803 1.00 87.56 113 THR A C 1
ATOM 852 O O . THR A 1 113 ? 8.789 3.957 -12.248 1.00 87.56 113 THR A O 1
ATOM 855 N N . PRO A 1 114 ? 7.105 2.457 -12.198 1.00 92.62 114 PRO A N 1
ATOM 856 C CA . PRO A 1 114 ? 7.484 1.941 -10.894 1.00 92.62 114 PRO A CA 1
ATOM 857 C C . PRO A 1 114 ? 8.855 1.258 -10.995 1.00 92.62 114 PRO A C 1
ATOM 859 O O . PRO A 1 114 ? 9.114 0.503 -11.930 1.00 92.62 114 PRO A O 1
ATOM 862 N N . ALA A 1 115 ? 9.734 1.535 -10.036 1.00 93.00 115 ALA A N 1
ATOM 863 C CA . ALA A 1 115 ? 11.045 0.902 -9.927 1.00 93.00 115 ALA A CA 1
ATOM 864 C C . ALA A 1 115 ? 10.917 -0.588 -9.574 1.00 93.00 115 ALA A C 1
ATOM 866 O O . ALA A 1 115 ? 11.637 -1.418 -10.120 1.00 93.00 115 ALA A O 1
ATOM 867 N N . SER A 1 116 ? 9.957 -0.911 -8.705 1.00 94.31 116 SER A N 1
ATOM 868 C CA . SER A 1 116 ? 9.595 -2.278 -8.334 1.00 94.31 116 SER A CA 1
ATOM 869 C C . SER A 1 116 ? 8.087 -2.370 -8.136 1.00 94.31 116 SER A C 1
ATOM 871 O O . SER A 1 116 ? 7.434 -1.375 -7.809 1.00 94.31 116 SER A O 1
ATOM 873 N N . GLN A 1 117 ? 7.534 -3.574 -8.269 1.00 94.94 117 GLN A N 1
ATOM 874 C CA . GLN A 1 117 ? 6.125 -3.845 -7.987 1.00 94.94 117 GLN A CA 1
ATOM 875 C C . GLN A 1 117 ? 5.931 -5.225 -7.359 1.00 94.94 117 GLN A C 1
ATOM 877 O O . GLN A 1 117 ? 6.689 -6.153 -7.643 1.00 94.94 117 GLN A O 1
ATOM 882 N N . LEU A 1 118 ? 4.880 -5.347 -6.560 1.00 95.38 118 LEU A N 1
ATOM 883 C CA . LEU A 1 118 ? 4.391 -6.587 -5.985 1.00 95.38 118 LEU A CA 1
ATOM 884 C C . LEU A 1 118 ? 2.889 -6.655 -6.255 1.00 95.38 118 LEU A C 1
ATOM 886 O O . LEU A 1 118 ? 2.149 -5.793 -5.793 1.00 95.38 118 LEU A O 1
ATOM 890 N N . VAL A 1 119 ? 2.438 -7.638 -7.029 1.00 95.69 119 VAL A N 1
ATOM 891 C CA . VAL A 1 119 ? 1.028 -7.765 -7.428 1.00 95.69 119 VAL A CA 1
ATOM 892 C C . VAL A 1 119 ? 0.489 -9.084 -6.894 1.00 95.69 119 VAL A C 1
ATOM 894 O O . VAL A 1 119 ? 1.129 -10.123 -7.048 1.00 95.69 119 VAL A O 1
ATOM 897 N N . SER A 1 120 ? -0.674 -9.026 -6.251 1.00 94.38 120 SER A N 1
ATOM 898 C CA . SER A 1 120 ? -1.364 -10.187 -5.695 1.00 94.38 120 SER A CA 1
ATOM 899 C C . SER A 1 120 ? -1.637 -11.226 -6.790 1.00 94.38 120 SER A C 1
ATOM 901 O O . SER A 1 120 ? -2.095 -10.887 -7.883 1.00 94.38 120 SER A O 1
ATOM 903 N N . GLY A 1 121 ? -1.303 -12.490 -6.525 1.00 91.75 121 GLY A N 1
ATOM 904 C CA . GLY A 1 121 ? -1.465 -13.605 -7.465 1.00 91.75 121 GLY A CA 1
ATOM 905 C C . GLY A 1 121 ? -0.445 -13.675 -8.612 1.00 91.75 121 GLY A C 1
ATOM 906 O O . GLY A 1 121 ? -0.600 -14.516 -9.500 1.00 91.75 121 GLY A O 1
ATOM 907 N N . VAL A 1 122 ? 0.593 -12.828 -8.625 1.00 92.06 122 VAL A N 1
ATOM 908 C CA . VAL A 1 122 ? 1.613 -12.803 -9.687 1.00 92.06 122 VAL A CA 1
ATOM 909 C C . VAL A 1 122 ? 2.969 -13.291 -9.173 1.00 92.06 122 VAL A C 1
ATOM 911 O O . VAL A 1 122 ? 3.485 -12.850 -8.146 1.00 92.06 122 VAL A O 1
ATOM 914 N N . GLY A 1 123 ? 3.606 -14.174 -9.948 1.00 89.19 123 GLY A N 1
ATOM 915 C CA . GLY A 1 123 ? 4.952 -14.667 -9.665 1.00 89.19 123 GLY A CA 1
ATOM 916 C C . GLY A 1 123 ? 4.995 -15.518 -8.398 1.00 89.19 123 GLY A C 1
ATOM 917 O O . GLY A 1 123 ? 4.426 -16.605 -8.351 1.00 89.19 123 GLY A O 1
ATOM 918 N N . THR A 1 124 ? 5.712 -15.046 -7.382 1.00 88.25 124 THR A N 1
ATOM 919 C CA . THR A 1 124 ? 5.848 -15.727 -6.085 1.00 88.25 124 THR A CA 1
ATOM 920 C C . THR A 1 124 ? 4.823 -15.260 -5.049 1.00 88.25 124 THR A C 1
ATOM 922 O O . THR A 1 124 ? 4.784 -15.818 -3.951 1.00 88.25 124 THR A O 1
ATOM 925 N N . VAL A 1 125 ? 4.009 -14.258 -5.373 1.00 93.25 125 VAL A N 1
ATOM 926 C CA . VAL A 1 125 ? 3.034 -13.648 -4.465 1.00 93.25 125 VAL A CA 1
ATOM 927 C C . VAL A 1 125 ? 1.699 -14.350 -4.635 1.00 93.25 125 VAL A C 1
ATOM 929 O O . VAL A 1 125 ? 1.212 -14.499 -5.757 1.00 93.25 125 VAL A O 1
ATOM 932 N N . THR A 1 126 ? 1.102 -14.798 -3.535 1.00 93.44 126 THR A N 1
ATOM 933 C CA . THR A 1 126 ? -0.247 -15.370 -3.585 1.00 93.44 126 THR A CA 1
ATOM 934 C C . THR A 1 126 ? -1.314 -14.286 -3.663 1.00 93.44 126 THR A C 1
ATOM 936 O O . THR A 1 126 ? -1.029 -13.091 -3.680 1.00 93.44 126 THR A O 1
ATOM 939 N N . ASP A 1 127 ? -2.568 -14.716 -3.716 1.00 91.75 127 ASP A N 1
ATOM 940 C CA . ASP A 1 127 ? -3.738 -13.850 -3.666 1.00 91.75 127 ASP A CA 1
ATOM 941 C C . ASP A 1 127 ? -3.965 -13.199 -2.283 1.00 91.75 127 ASP A C 1
ATOM 943 O O . ASP A 1 127 ? -4.820 -12.326 -2.151 1.00 91.75 127 ASP A O 1
ATOM 947 N N . GLY A 1 128 ? -3.217 -13.603 -1.245 1.00 94.38 128 GLY A N 1
ATOM 948 C CA . GLY A 1 128 ? -3.327 -13.059 0.112 1.00 94.38 128 GLY A CA 1
ATOM 949 C C . GLY A 1 128 ? -2.221 -12.092 0.490 1.00 94.38 128 GLY A C 1
ATOM 950 O O . GLY A 1 128 ? -1.690 -12.157 1.601 1.00 94.38 128 GLY A O 1
ATOM 951 N N . LEU A 1 129 ? -1.879 -11.195 -0.431 1.00 96.62 129 LEU A N 1
ATOM 952 C CA . LEU A 1 129 ? -1.037 -10.051 -0.125 1.00 96.62 129 LEU A CA 1
ATOM 953 C C . LEU A 1 129 ? -1.787 -9.104 0.826 1.00 96.62 129 LEU A C 1
ATOM 955 O O . LEU A 1 129 ? -2.874 -8.618 0.509 1.00 96.62 129 LEU A O 1
ATOM 959 N N . ILE A 1 130 ? -1.208 -8.845 1.997 1.00 97.12 130 ILE A N 1
ATOM 960 C CA . ILE A 1 130 ? -1.810 -8.002 3.029 1.00 97.12 130 ILE A CA 1
ATOM 961 C C . ILE A 1 130 ? -0.910 -6.829 3.406 1.00 97.12 130 ILE A C 1
ATOM 963 O O . ILE A 1 130 ? 0.314 -6.937 3.454 1.00 97.12 130 ILE A O 1
ATOM 967 N N . LEU A 1 131 ? -1.549 -5.714 3.744 1.00 97.69 131 LEU A N 1
ATOM 968 C CA . LEU A 1 131 ? -0.959 -4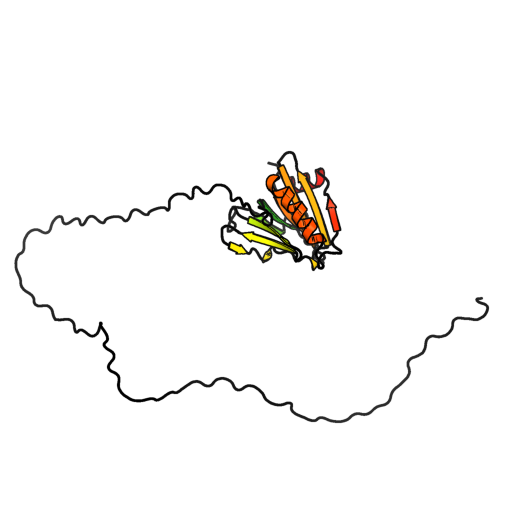.563 4.404 1.00 97.69 131 LEU A CA 1
ATOM 969 C C . LEU A 1 131 ? -1.434 -4.515 5.856 1.00 97.69 131 LEU A C 1
ATOM 971 O O . LEU A 1 131 ? -2.629 -4.553 6.145 1.00 97.69 131 LEU A O 1
ATOM 975 N N . ARG A 1 132 ? -0.490 -4.361 6.781 1.00 97.31 132 ARG A N 1
ATOM 976 C CA . ARG A 1 132 ? -0.762 -4.076 8.190 1.00 97.31 132 ARG A CA 1
ATOM 977 C C . ARG A 1 132 ? -0.237 -2.696 8.534 1.00 97.31 132 ARG A C 1
ATOM 979 O O . ARG A 1 132 ? 0.957 -2.422 8.420 1.00 97.31 132 ARG A O 1
ATOM 986 N N . ILE A 1 133 ? -1.134 -1.828 8.990 1.00 96.50 133 ILE A N 1
ATOM 987 C CA . ILE A 1 133 ? -0.779 -0.481 9.435 1.00 96.50 133 ILE A CA 1
ATOM 988 C C . ILE A 1 133 ? -0.731 -0.469 10.962 1.00 96.50 133 ILE A C 1
ATOM 990 O O . ILE A 1 133 ? -1.747 -0.619 11.647 1.00 96.50 133 ILE A O 1
ATOM 994 N N . THR A 1 134 ? 0.466 -0.280 11.507 1.00 95.56 134 THR A N 1
ATOM 995 C CA . THR A 1 134 ? 0.700 -0.225 12.954 1.00 95.56 134 THR A CA 1
ATOM 996 C C . THR A 1 134 ? 1.349 1.101 13.343 1.00 95.56 134 THR A C 1
ATOM 998 O O . THR A 1 134 ? 1.623 1.959 12.509 1.00 95.56 134 THR A O 1
ATOM 1001 N N . THR A 1 135 ? 1.598 1.302 14.635 1.00 94.75 135 THR A N 1
ATOM 1002 C CA . THR A 1 135 ? 2.318 2.485 15.133 1.00 94.75 135 THR A CA 1
ATOM 1003 C C . THR A 1 135 ? 3.790 2.515 14.712 1.00 94.75 135 THR A C 1
ATOM 1005 O O . THR A 1 135 ? 4.411 3.577 14.755 1.00 94.75 135 THR A O 1
ATOM 1008 N N . GLU A 1 136 ? 4.349 1.372 14.305 1.00 94.44 136 GLU A N 1
ATOM 1009 C CA . GLU A 1 136 ? 5.735 1.245 13.855 1.00 94.44 136 GLU A CA 1
ATOM 1010 C C . GLU A 1 136 ? 5.913 1.496 12.357 1.00 94.44 136 GLU A C 1
ATOM 1012 O O . GLU A 1 136 ? 7.045 1.723 11.923 1.00 94.44 136 GLU A O 1
ATOM 1017 N N . GLY A 1 137 ? 4.839 1.442 11.562 1.00 95.19 137 GLY A N 1
ATOM 1018 C CA . GLY A 1 137 ? 4.912 1.594 10.112 1.00 95.19 137 GLY A CA 1
ATOM 1019 C C . GLY A 1 137 ? 3.846 0.827 9.332 1.00 95.19 137 GLY A C 1
ATOM 1020 O O . GLY A 1 137 ? 2.814 0.420 9.868 1.00 95.19 137 GLY A O 1
ATOM 1021 N N . LEU A 1 138 ? 4.132 0.661 8.044 1.00 96.69 138 LEU A N 1
ATOM 1022 C CA . LEU A 1 138 ? 3.391 -0.128 7.069 1.00 96.69 138 LEU A CA 1
ATOM 1023 C C . LEU A 1 138 ? 4.153 -1.437 6.863 1.00 96.69 138 LEU A C 1
ATOM 1025 O O . LEU A 1 138 ? 5.345 -1.401 6.566 1.00 96.69 138 LEU A O 1
ATOM 1029 N N . PHE A 1 139 ? 3.487 -2.570 7.036 1.00 97.44 139 PHE A N 1
ATOM 1030 C CA . PHE A 1 139 ? 4.103 -3.891 6.929 1.00 97.44 139 PHE A CA 1
ATOM 1031 C C . PHE A 1 139 ? 3.382 -4.718 5.880 1.00 97.44 139 PHE A C 1
ATOM 1033 O O . PHE A 1 139 ? 2.150 -4.717 5.868 1.00 97.44 139 PHE A O 1
ATOM 1040 N N . ILE A 1 140 ? 4.138 -5.409 5.030 1.00 97.50 140 ILE A N 1
ATOM 1041 C CA . ILE A 1 140 ? 3.584 -6.234 3.956 1.00 97.50 140 ILE A CA 1
ATOM 1042 C C . ILE A 1 140 ? 3.901 -7.695 4.224 1.00 97.50 140 ILE A C 1
ATOM 1044 O O . ILE A 1 140 ? 5.043 -8.067 4.489 1.00 97.50 140 ILE A O 1
ATOM 1048 N N . ASP A 1 141 ? 2.883 -8.538 4.123 1.00 96.50 141 ASP A N 1
ATOM 1049 C CA . ASP A 1 141 ? 3.023 -9.979 4.269 1.00 96.50 141 ASP A CA 1
ATOM 1050 C C . ASP A 1 141 ? 2.194 -10.698 3.201 1.00 96.50 141 ASP A C 1
ATOM 1052 O O . ASP A 1 141 ? 1.205 -10.174 2.692 1.00 96.50 141 ASP A O 1
ATOM 1056 N N . ASP A 1 142 ? 2.597 -11.918 2.873 1.00 96.44 142 ASP A N 1
ATOM 1057 C CA . ASP A 1 142 ? 1.778 -12.893 2.162 1.00 96.44 142 ASP A CA 1
ATOM 1058 C C . ASP A 1 142 ? 1.164 -13.829 3.215 1.00 96.44 142 ASP A C 1
ATOM 1060 O O . ASP A 1 142 ? 1.848 -14.711 3.744 1.00 96.44 142 ASP A O 1
ATOM 1064 N N . ASP A 1 143 ? -0.105 -13.606 3.572 1.00 95.12 143 ASP A N 1
ATOM 1065 C CA . ASP A 1 143 ? -0.763 -14.315 4.683 1.00 95.12 143 ASP A CA 1
ATOM 1066 C C . ASP A 1 143 ? -1.039 -15.785 4.346 1.00 95.12 143 ASP A C 1
ATOM 1068 O O . ASP A 1 143 ? -1.044 -16.634 5.234 1.00 95.12 143 ASP A O 1
ATOM 1072 N N . VAL A 1 144 ? -1.207 -16.116 3.060 1.00 94.00 144 VAL A N 1
ATOM 1073 C CA . VAL A 1 144 ? -1.432 -17.503 2.617 1.00 94.00 144 VAL A CA 1
ATOM 1074 C C . VAL A 1 144 ? -0.179 -18.339 2.820 1.00 94.00 144 VAL A C 1
ATOM 1076 O O . VAL A 1 144 ? -0.259 -19.485 3.263 1.00 94.00 144 VAL A O 1
ATOM 1079 N N . ARG A 1 145 ? 0.986 -17.770 2.494 1.00 92.62 145 ARG A N 1
ATOM 1080 C CA . ARG A 1 145 ? 2.279 -18.441 2.671 1.00 92.62 145 ARG A CA 1
ATOM 1081 C C . ARG A 1 145 ? 2.872 -18.228 4.059 1.00 92.62 145 ARG A C 1
ATOM 1083 O O . ARG A 1 145 ? 3.841 -18.905 4.394 1.00 92.62 145 ARG A O 1
ATOM 1090 N N . GLY A 1 146 ? 2.346 -17.280 4.835 1.00 92.75 146 GLY A N 1
ATOM 1091 C CA . GLY A 1 146 ? 2.954 -16.816 6.081 1.00 92.75 146 GLY A CA 1
ATOM 1092 C C . GLY A 1 146 ? 4.338 -16.192 5.868 1.00 92.75 146 GLY A C 1
ATOM 1093 O O . GLY A 1 146 ? 5.184 -16.254 6.761 1.00 92.75 146 GLY A O 1
ATOM 1094 N N . VAL A 1 147 ? 4.603 -15.649 4.673 1.00 94.88 147 VAL A N 1
ATOM 1095 C CA . VAL A 1 147 ? 5.912 -15.093 4.306 1.00 94.88 147 VAL A CA 1
ATOM 1096 C C . VAL A 1 147 ? 5.866 -13.577 4.450 1.00 94.88 147 VAL A C 1
ATOM 1098 O O . VAL A 1 147 ? 5.109 -12.924 3.732 1.00 94.88 147 VAL A O 1
ATOM 1101 N N . PRO A 1 148 ? 6.689 -12.987 5.329 1.00 94.88 148 PRO A N 1
ATOM 1102 C CA . PRO A 1 148 ? 6.759 -11.544 5.422 1.00 94.88 148 PRO A CA 1
ATOM 1103 C C . PRO A 1 148 ? 7.523 -10.963 4.229 1.00 94.88 148 PRO A C 1
ATOM 1105 O O . PRO A 1 148 ? 8.649 -11.375 3.938 1.00 94.88 148 PRO A O 1
ATOM 1108 N N . GLN A 1 149 ? 6.952 -9.953 3.582 1.00 95.56 149 GLN A N 1
ATOM 1109 C CA . GLN A 1 149 ? 7.545 -9.247 2.445 1.00 95.56 149 GLN A CA 1
ATOM 1110 C C . GLN A 1 149 ? 8.363 -8.054 2.954 1.00 95.56 149 GLN A C 1
ATOM 1112 O O . GLN A 1 149 ? 8.110 -6.904 2.612 1.00 95.56 149 GLN A O 1
ATOM 1117 N N . ARG A 1 150 ? 9.351 -8.330 3.819 1.00 95.06 150 ARG A N 1
ATOM 1118 C CA . ARG A 1 150 ? 10.079 -7.317 4.616 1.00 95.06 150 ARG A CA 1
ATOM 1119 C C . ARG A 1 150 ? 10.759 -6.224 3.802 1.00 95.06 150 ARG A C 1
ATOM 1121 O O . ARG A 1 150 ? 10.950 -5.124 4.304 1.00 95.06 150 ARG A O 1
ATOM 1128 N N . GLU A 1 151 ? 11.131 -6.525 2.566 1.00 93.88 151 GLU A N 1
ATOM 1129 C CA . GLU A 1 151 ? 11.702 -5.550 1.633 1.00 93.88 151 GLU A CA 1
ATOM 1130 C C . GLU A 1 151 ? 10.712 -4.430 1.255 1.00 93.88 151 GLU A C 1
ATOM 1132 O O . GLU A 1 151 ? 11.132 -3.346 0.860 1.00 93.88 151 GLU A O 1
ATOM 1137 N N . TRP A 1 152 ? 9.411 -4.676 1.432 1.00 95.62 152 TRP A N 1
ATOM 1138 C CA . TRP A 1 152 ? 8.316 -3.735 1.204 1.00 95.62 152 TRP A CA 1
ATOM 1139 C C . TRP A 1 152 ? 7.836 -3.043 2.486 1.00 95.62 152 TRP A C 1
ATOM 1141 O O . TRP A 1 152 ? 6.966 -2.172 2.416 1.00 95.62 152 TRP A O 1
ATOM 1151 N N . ASP A 1 153 ? 8.387 -3.400 3.653 1.00 96.06 153 ASP A N 1
ATOM 1152 C CA . ASP A 1 153 ? 8.039 -2.755 4.919 1.00 96.06 153 ASP A CA 1
ATOM 1153 C C . ASP A 1 153 ? 8.513 -1.293 4.918 1.00 96.06 153 ASP A C 1
ATOM 1155 O O . ASP A 1 153 ? 9.670 -0.976 4.630 1.00 96.06 153 ASP A O 1
ATOM 1159 N N . VAL A 1 154 ? 7.638 -0.381 5.339 1.00 95.50 154 VAL A N 1
ATOM 1160 C CA . VAL A 1 154 ? 7.944 1.046 5.474 1.00 95.50 154 VAL A CA 1
ATOM 1161 C C . VAL A 1 154 ? 7.829 1.454 6.931 1.00 95.50 154 VAL A C 1
ATOM 1163 O O . VAL A 1 154 ? 6.745 1.488 7.511 1.00 95.50 154 VAL A O 1
ATOM 1166 N N . LYS A 1 155 ? 8.951 1.819 7.549 1.00 95.00 155 LYS A N 1
ATOM 1167 C CA . LYS A 1 155 ? 8.966 2.234 8.957 1.00 95.00 155 LYS A CA 1
ATOM 1168 C C . LYS A 1 155 ? 8.374 3.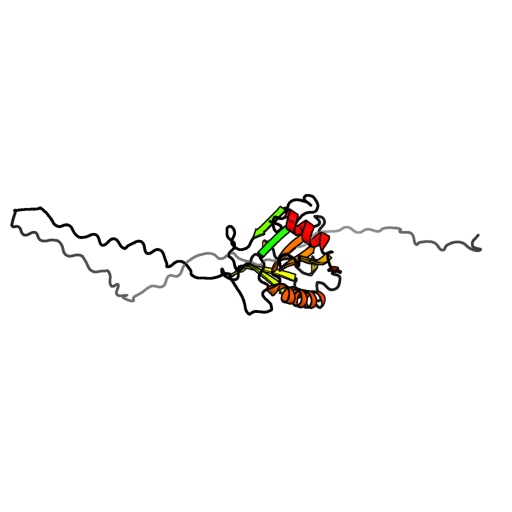631 9.143 1.00 95.00 155 LYS A C 1
ATOM 1170 O O . LYS A 1 155 ? 8.693 4.557 8.402 1.00 95.00 155 LYS A O 1
ATOM 1175 N N . ALA A 1 156 ? 7.591 3.815 10.201 1.00 94.44 156 ALA A N 1
ATOM 1176 C CA . ALA A 1 156 ? 6.886 5.053 10.533 1.00 94.44 156 ALA A CA 1
ATOM 1177 C C . ALA A 1 156 ? 7.802 6.284 10.583 1.00 94.44 156 ALA A C 1
ATOM 1179 O O . ALA A 1 156 ? 7.463 7.327 10.033 1.00 94.44 156 ALA A O 1
ATOM 1180 N N . TRP A 1 157 ? 8.990 6.155 11.180 1.00 92.62 157 TRP A N 1
ATOM 1181 C CA . TRP A 1 157 ? 9.950 7.260 11.295 1.00 92.62 157 TRP A CA 1
ATOM 1182 C C . TRP A 1 157 ? 10.541 7.704 9.946 1.00 92.62 157 TRP A C 1
ATOM 1184 O O . TRP A 1 157 ? 11.058 8.815 9.833 1.00 92.62 157 TRP A O 1
ATOM 1194 N N . THR A 1 158 ? 10.435 6.869 8.909 1.00 92.88 158 THR A N 1
ATOM 1195 C CA . THR A 1 158 ? 10.871 7.203 7.546 1.00 92.88 158 THR A CA 1
ATOM 1196 C C . THR A 1 158 ? 9.794 7.930 6.741 1.00 92.88 158 THR A C 1
ATOM 1198 O O . THR A 1 158 ? 10.100 8.484 5.686 1.00 92.88 158 THR A O 1
ATOM 1201 N N . LEU A 1 159 ? 8.545 7.971 7.223 1.00 94.44 159 LEU A N 1
ATOM 1202 C CA . LEU A 1 159 ? 7.418 8.556 6.500 1.00 94.44 159 LEU A CA 1
ATOM 1203 C C . LEU A 1 159 ? 7.415 10.086 6.593 1.00 94.44 159 LEU A C 1
ATOM 1205 O O . LEU A 1 159 ? 7.510 10.690 7.667 1.00 94.44 159 LEU A O 1
ATOM 1209 N N . LYS A 1 160 ? 7.283 10.733 5.437 1.00 93.75 160 LYS A N 1
ATOM 1210 C CA . LYS A 1 160 ? 7.107 12.181 5.288 1.00 93.75 160 LYS A CA 1
ATOM 1211 C C . LYS A 1 160 ? 5.625 12.536 5.263 1.00 93.75 160 LYS A C 1
ATOM 1213 O O . LYS A 1 160 ? 5.163 13.344 6.066 1.00 93.75 160 LYS A O 1
ATOM 1218 N N . SER A 1 161 ? 4.893 11.918 4.349 1.00 94.25 161 SER A N 1
ATOM 1219 C CA . SER A 1 161 ? 3.462 12.119 4.177 1.00 94.25 161 SER A CA 1
ATOM 1220 C C . SER A 1 161 ? 2.802 10.842 3.686 1.00 94.25 161 SER A C 1
ATOM 1222 O O . SER A 1 161 ? 3.432 10.010 3.032 1.00 94.25 161 SER A O 1
ATOM 1224 N N . VAL A 1 162 ? 1.526 10.704 4.009 1.00 95.62 162 VAL A N 1
ATOM 1225 C CA . VAL A 1 162 ? 0.655 9.654 3.505 1.00 95.62 162 VAL A CA 1
ATOM 1226 C C . VAL A 1 162 ? -0.569 10.311 2.898 1.00 95.62 162 VAL A C 1
ATOM 1228 O O . VAL A 1 162 ? -1.183 11.192 3.500 1.00 95.62 162 VAL A O 1
ATOM 1231 N N . GLU A 1 163 ? -0.912 9.894 1.694 1.00 95.44 163 GLU A N 1
ATOM 1232 C CA . GLU A 1 163 ? -2.022 10.439 0.940 1.00 95.44 163 GLU A CA 1
ATOM 1233 C C . GLU A 1 163 ? -2.975 9.318 0.552 1.00 95.44 163 GLU A C 1
ATOM 1235 O O . GLU A 1 163 ? -2.543 8.223 0.203 1.00 95.44 163 GLU A O 1
ATOM 1240 N N . THR A 1 164 ? -4.274 9.579 0.639 1.00 95.88 164 THR A N 1
ATOM 1241 C CA . THR A 1 164 ? -5.317 8.595 0.312 1.00 95.88 164 THR A CA 1
ATOM 1242 C C . THR A 1 164 ? -6.168 9.110 -0.830 1.00 95.88 164 THR A C 1
ATOM 1244 O O . THR A 1 164 ? -6.516 10.284 -0.850 1.00 95.88 164 THR A O 1
ATOM 1247 N N . GLY A 1 165 ? -6.475 8.256 -1.795 1.00 94.62 165 GLY A N 1
ATOM 1248 C CA . GLY A 1 165 ? -7.310 8.589 -2.941 1.00 94.62 165 GLY A CA 1
ATOM 1249 C C . GLY A 1 165 ? -8.296 7.472 -3.229 1.00 94.62 165 GLY A C 1
ATOM 1250 O O . GLY A 1 165 ? -8.052 6.318 -2.884 1.00 94.62 165 GLY A O 1
ATOM 1251 N N . GLU A 1 166 ? -9.399 7.824 -3.873 1.00 94.12 166 GLU A N 1
ATOM 1252 C CA . GLU A 1 166 ? -10.454 6.887 -4.250 1.00 94.12 166 GLU A CA 1
ATOM 1253 C C . GLU A 1 166 ? -10.742 6.984 -5.751 1.00 94.12 166 GLU A C 1
ATOM 1255 O O . GLU A 1 166 ? -10.746 8.068 -6.342 1.00 94.12 166 GLU A O 1
ATOM 1260 N N . TRP A 1 167 ? -11.023 5.839 -6.363 1.00 93.75 167 TRP A N 1
ATOM 1261 C CA . TRP A 1 167 ? -11.580 5.718 -7.699 1.00 93.75 167 TRP A CA 1
ATOM 1262 C C . TRP A 1 167 ? -12.907 4.959 -7.631 1.00 93.75 167 TRP A C 1
ATOM 1264 O O . TRP A 1 167 ? -12.992 3.763 -7.906 1.00 93.75 167 TRP A O 1
ATOM 1274 N N . LYS A 1 168 ? -13.976 5.705 -7.327 1.00 88.50 168 LYS A N 1
ATOM 1275 C CA . LYS A 1 168 ? -15.336 5.171 -7.125 1.00 88.50 168 LYS A CA 1
ATOM 1276 C C . LYS A 1 168 ? -15.860 4.320 -8.275 1.00 88.50 168 LYS A C 1
ATOM 1278 O O . LYS A 1 168 ? -16.509 3.317 -8.041 1.00 88.50 168 LYS A O 1
ATOM 1283 N N . ALA A 1 169 ? -15.571 4.700 -9.520 1.00 88.56 169 ALA A N 1
ATOM 1284 C CA . ALA A 1 169 ? -16.084 3.972 -10.683 1.00 88.56 169 ALA A CA 1
ATOM 1285 C C . ALA A 1 169 ? -15.565 2.525 -10.779 1.00 88.56 169 ALA A C 1
ATOM 1287 O O . ALA A 1 169 ? -16.192 1.711 -11.447 1.00 88.56 169 ALA A O 1
ATOM 1288 N N . LYS A 1 170 ? -14.432 2.218 -10.134 1.00 89.56 170 LYS A N 1
ATOM 1289 C CA . LYS A 1 170 ? -13.848 0.873 -10.084 1.00 89.56 170 LYS A CA 1
ATOM 1290 C C . LYS A 1 170 ? -13.857 0.251 -8.687 1.00 89.56 170 LYS A C 1
ATOM 1292 O O . LYS A 1 170 ? -13.341 -0.847 -8.541 1.00 89.56 170 LYS A O 1
ATOM 1297 N N . GLY A 1 171 ? -14.385 0.950 -7.680 1.00 92.56 171 GLY A N 1
ATOM 1298 C CA . GLY A 1 171 ? -14.296 0.508 -6.287 1.00 92.56 171 GLY A CA 1
ATOM 1299 C C . GLY A 1 171 ? -12.853 0.388 -5.786 1.00 92.56 171 GLY A C 1
ATOM 1300 O O . GLY A 1 171 ? -12.556 -0.456 -4.958 1.00 92.56 171 GLY A O 1
ATOM 1301 N N . LEU A 1 172 ? -11.917 1.199 -6.292 1.00 94.69 172 LEU A N 1
ATOM 1302 C CA . LEU A 1 172 ? -10.507 1.107 -5.892 1.00 94.69 172 LEU A CA 1
ATOM 1303 C C . LEU A 1 172 ? -10.106 2.259 -4.977 1.00 94.69 172 LEU A C 1
ATOM 1305 O O . LEU A 1 172 ? -10.453 3.415 -5.210 1.00 94.69 172 LEU A O 1
ATOM 1309 N N . HIS A 1 173 ? -9.306 1.946 -3.968 1.00 95.19 173 HIS A N 1
ATOM 1310 C CA . HIS A 1 173 ? -8.656 2.896 -3.081 1.00 95.19 173 HIS A CA 1
ATOM 1311 C C . HIS A 1 173 ? -7.144 2.823 -3.231 1.00 95.19 173 HIS A C 1
ATOM 1313 O O . HIS A 1 173 ? -6.553 1.773 -3.483 1.00 95.19 173 HIS A O 1
ATOM 1319 N N . VAL A 1 174 ? -6.502 3.973 -3.062 1.00 95.50 174 VAL A N 1
ATOM 1320 C CA . VAL A 1 174 ? -5.057 4.109 -3.186 1.00 95.50 174 VAL A CA 1
ATOM 1321 C C . VAL A 1 174 ? -4.501 4.779 -1.950 1.00 95.50 174 VAL A C 1
ATOM 1323 O O . VAL A 1 174 ? -4.990 5.825 -1.523 1.00 95.50 174 VAL A O 1
ATOM 1326 N N . LEU A 1 175 ? -3.429 4.209 -1.416 1.00 96.81 175 LEU A N 1
ATOM 1327 C CA . LEU A 1 175 ? -2.610 4.824 -0.381 1.00 96.81 175 LEU A CA 1
ATOM 1328 C C . LEU A 1 175 ? -1.241 5.141 -0.979 1.00 96.81 175 LEU A C 1
ATOM 1330 O O . LEU A 1 175 ? -0.536 4.237 -1.414 1.00 96.81 175 LEU A O 1
ATOM 1334 N N . ARG A 1 176 ? -0.836 6.408 -0.981 1.00 96.19 176 ARG A N 1
ATOM 1335 C CA . ARG A 1 176 ? 0.509 6.838 -1.368 1.00 96.19 176 ARG A CA 1
ATOM 1336 C C . ARG A 1 176 ? 1.297 7.234 -0.127 1.00 96.19 176 ARG A C 1
ATOM 1338 O O . ARG A 1 176 ? 0.958 8.206 0.535 1.00 96.19 176 ARG A O 1
ATOM 1345 N N . ALA A 1 177 ? 2.367 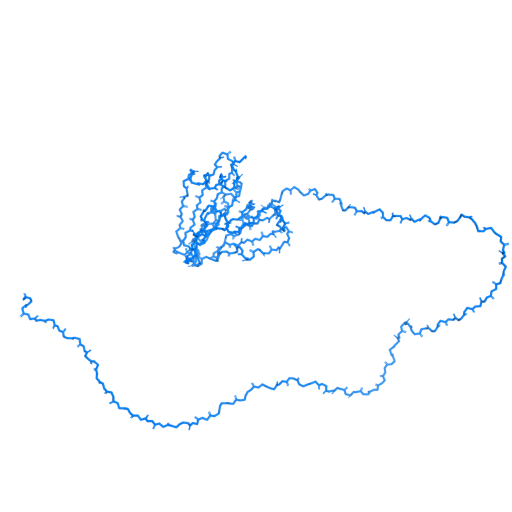6.517 0.182 1.00 96.12 177 ALA A N 1
ATOM 1346 C CA . ALA A 1 177 ? 3.265 6.812 1.292 1.00 96.12 177 ALA A CA 1
ATOM 1347 C C . ALA A 1 177 ? 4.600 7.351 0.765 1.00 96.12 177 ALA A C 1
ATOM 1349 O O . ALA A 1 177 ? 5.344 6.650 0.082 1.00 96.12 177 ALA A O 1
ATOM 1350 N N . THR A 1 178 ? 4.915 8.602 1.091 1.00 94.56 178 THR A N 1
ATOM 1351 C CA . THR A 1 178 ? 6.163 9.265 0.691 1.00 94.56 178 THR A CA 1
ATOM 1352 C C . THR A 1 178 ? 7.181 9.182 1.821 1.00 94.56 178 THR A C 1
ATOM 1354 O O . THR A 1 178 ? 6.882 9.567 2.954 1.00 94.56 178 THR A O 1
ATOM 1357 N N . MET A 1 179 ? 8.398 8.728 1.523 1.00 93.81 179 MET A N 1
ATOM 1358 C CA . MET A 1 179 ? 9.503 8.677 2.484 1.00 93.81 179 MET A CA 1
ATOM 1359 C C . MET A 1 179 ? 10.281 10.002 2.555 1.00 93.81 179 MET A C 1
ATOM 1361 O O . MET A 1 179 ? 10.251 10.818 1.636 1.00 93.81 179 MET A O 1
ATOM 1365 N N . ARG A 1 180 ? 11.023 10.207 3.649 1.00 90.19 180 ARG A N 1
ATOM 1366 C CA . ARG A 1 180 ? 11.934 11.351 3.875 1.00 90.19 180 ARG A CA 1
ATOM 1367 C C . ARG A 1 180 ? 13.301 11.213 3.184 1.00 90.19 180 ARG A C 1
ATOM 1369 O O . ARG A 1 180 ? 14.181 12.029 3.429 1.00 90.19 180 ARG A O 1
ATOM 1376 N N . ASP A 1 181 ? 13.479 10.176 2.373 1.00 85.62 181 ASP A N 1
ATOM 1377 C CA . ASP A 1 181 ? 14.747 9.821 1.734 1.00 85.62 181 ASP A CA 1
ATOM 1378 C C . ASP A 1 181 ? 15.134 10.808 0.613 1.00 85.62 181 ASP A C 1
ATOM 1380 O O . ASP A 1 181 ? 14.264 11.409 -0.027 1.00 85.62 181 ASP A O 1
ATOM 1384 N N . GLN A 1 182 ? 16.433 10.936 0.335 1.00 81.25 182 GLN A N 1
ATOM 1385 C CA . GLN A 1 182 ? 16.966 11.759 -0.759 1.00 81.25 182 GLN A CA 1
ATOM 1386 C C . GLN A 1 182 ? 16.484 11.256 -2.129 1.00 81.25 182 GLN A C 1
ATOM 1388 O O . GLN A 1 182 ? 16.289 12.042 -3.056 1.00 81.25 182 GLN A O 1
ATOM 1393 N N . GLU A 1 183 ? 16.227 9.952 -2.241 1.00 83.31 183 GLU A N 1
ATOM 1394 C CA . GLU A 1 183 ? 15.729 9.304 -3.458 1.00 83.31 183 GLU A CA 1
ATOM 1395 C C . GLU A 1 183 ? 14.236 9.573 -3.732 1.00 83.31 183 GLU A C 1
ATOM 1397 O O . GLU A 1 183 ? 13.732 9.253 -4.814 1.00 83.31 183 GLU A O 1
ATOM 1402 N N . GLY A 1 184 ? 13.513 10.163 -2.770 1.00 86.50 184 GLY A N 1
ATOM 1403 C CA . GLY A 1 184 ? 12.095 10.497 -2.914 1.00 86.50 184 GLY A CA 1
ATOM 1404 C C . GLY A 1 184 ? 11.208 9.272 -3.144 1.00 86.50 184 GLY A C 1
ATOM 1405 O O . GLY A 1 184 ? 10.288 9.325 -3.966 1.00 86.50 184 GLY A O 1
ATOM 1406 N N . LYS A 1 185 ? 11.505 8.162 -2.451 1.00 93.88 185 LYS A N 1
ATOM 1407 C CA . LYS A 1 185 ? 10.744 6.910 -2.544 1.00 93.88 185 LYS A CA 1
ATOM 1408 C C . LYS A 1 185 ? 9.280 7.127 -2.175 1.00 93.88 185 LYS A C 1
ATOM 1410 O O . LYS A 1 185 ? 8.963 7.725 -1.143 1.00 93.88 185 LYS A O 1
ATOM 1415 N N . ARG A 1 186 ? 8.393 6.623 -3.028 1.00 94.69 186 ARG A N 1
ATOM 1416 C CA . ARG A 1 186 ? 6.940 6.693 -2.875 1.00 94.69 186 ARG A CA 1
ATOM 1417 C C . ARG A 1 186 ? 6.361 5.301 -3.061 1.00 94.69 186 ARG A C 1
ATOM 1419 O O . ARG A 1 186 ? 6.457 4.744 -4.149 1.00 94.69 186 ARG A O 1
ATOM 1426 N N . TYR A 1 187 ? 5.764 4.764 -2.009 1.00 96.56 187 TYR A N 1
ATOM 1427 C CA . TYR A 1 187 ? 5.025 3.510 -2.069 1.00 96.56 187 TYR A CA 1
ATOM 1428 C C . TYR A 1 187 ? 3.578 3.810 -2.408 1.00 96.56 187 TYR A C 1
ATOM 1430 O O . TYR A 1 187 ? 2.995 4.735 -1.844 1.00 96.56 187 TYR A O 1
ATOM 1438 N N . LEU A 1 188 ? 3.007 3.040 -3.317 1.00 96.44 188 LEU A N 1
ATOM 1439 C CA . LEU A 1 188 ? 1.622 3.161 -3.720 1.00 96.44 188 LEU A CA 1
ATOM 1440 C C . LEU A 1 188 ? 0.941 1.809 -3.560 1.00 96.44 188 LEU A C 1
ATOM 1442 O O . LEU A 1 188 ? 1.311 0.846 -4.223 1.00 96.44 188 LEU A O 1
ATOM 1446 N N . PHE A 1 189 ? -0.029 1.748 -2.660 1.00 97.31 189 PHE A N 1
ATOM 1447 C CA . PHE A 1 189 ? -0.800 0.550 -2.358 1.00 97.31 189 PHE A CA 1
ATOM 1448 C C . PHE A 1 189 ? -2.155 0.663 -3.045 1.00 97.31 189 PHE A C 1
ATOM 1450 O O . PHE A 1 189 ? -2.819 1.693 -2.908 1.00 97.31 189 PHE A O 1
ATOM 1457 N N . VAL A 1 190 ? -2.551 -0.382 -3.765 1.00 96.81 190 VAL A N 1
ATOM 1458 C CA . VAL A 1 190 ? -3.868 -0.505 -4.400 1.00 96.81 190 VAL A CA 1
ATOM 1459 C C . VAL A 1 190 ? -4.712 -1.449 -3.563 1.00 96.81 190 VAL A C 1
ATOM 1461 O O . VAL A 1 190 ? -4.307 -2.581 -3.290 1.00 96.81 190 VAL A O 1
ATOM 1464 N N . VAL A 1 191 ? -5.870 -0.964 -3.139 1.00 95.88 191 VAL A N 1
ATOM 1465 C CA . VAL A 1 191 ? -6.742 -1.612 -2.162 1.00 95.88 191 VAL A CA 1
ATOM 1466 C C . VAL A 1 191 ? -8.165 -1.598 -2.694 1.00 95.88 191 VAL A C 1
ATOM 1468 O O . VAL A 1 191 ? -8.567 -0.646 -3.358 1.00 95.88 191 VAL A O 1
ATOM 1471 N N . ASP A 1 192 ? -8.914 -2.653 -2.414 1.00 94.06 192 ASP A N 1
ATOM 1472 C CA . ASP A 1 192 ? -10.325 -2.728 -2.783 1.00 94.06 192 ASP A CA 1
ATOM 1473 C C . ASP A 1 192 ? -11.190 -1.842 -1.861 1.00 94.06 192 ASP A C 1
ATOM 1475 O O . ASP A 1 192 ? -10.790 -1.482 -0.746 1.00 94.06 192 ASP A O 1
ATOM 1479 N N . GLU A 1 193 ? -12.387 -1.476 -2.304 1.00 92.94 193 GLU A N 1
ATOM 1480 C CA . GLU A 1 193 ? -13.332 -0.649 -1.550 1.00 92.94 193 GLU A CA 1
ATOM 1481 C C . GLU A 1 193 ? -13.747 -1.316 -0.236 1.00 92.94 193 GLU A C 1
ATOM 1483 O O . GLU A 1 193 ? -13.827 -0.638 0.791 1.00 92.94 193 GLU A O 1
ATOM 1488 N N . GLU A 1 194 ? -13.902 -2.641 -0.221 1.00 92.75 194 GLU A N 1
ATOM 1489 C CA . GLU A 1 194 ? -14.269 -3.402 0.983 1.00 92.75 194 GLU A CA 1
ATOM 1490 C C . GLU A 1 194 ? -13.213 -3.320 2.098 1.00 92.75 194 GLU A C 1
ATOM 1492 O O . GLU A 1 194 ? -13.527 -3.437 3.283 1.00 92.75 194 GLU A O 1
ATOM 1497 N N . GLU A 1 195 ? -11.958 -3.069 1.734 1.00 94.81 195 GLU A N 1
ATOM 1498 C CA . GLU A 1 195 ? -10.812 -3.004 2.644 1.00 94.81 195 GLU A CA 1
ATOM 1499 C C . GLU A 1 195 ? -10.432 -1.543 2.984 1.00 94.81 195 GLU A C 1
ATOM 1501 O O . GLU A 1 195 ? -9.642 -1.274 3.896 1.00 94.81 195 GLU A O 1
ATOM 1506 N N . SER A 1 196 ? -11.047 -0.568 2.304 1.00 92.81 196 SER A N 1
ATOM 1507 C CA . SER A 1 196 ? -10.756 0.868 2.436 1.00 92.81 196 SER A CA 1
ATOM 1508 C C . SER A 1 196 ? -11.016 1.436 3.836 1.00 92.81 196 SER A C 1
ATOM 1510 O O . SER A 1 196 ? -10.275 2.295 4.331 1.00 92.81 196 SER A O 1
ATOM 1512 N N . TRP A 1 197 ? -12.035 0.935 4.533 1.00 94.44 197 TRP A N 1
ATOM 1513 C CA . TRP A 1 197 ? -12.340 1.378 5.892 1.00 94.44 197 TRP A CA 1
ATOM 1514 C C . TRP A 1 197 ? -11.225 0.979 6.870 1.00 94.44 197 TRP A C 1
ATOM 1516 O O . TRP A 1 197 ? -10.890 1.755 7.773 1.00 94.44 197 TRP A O 1
ATOM 1526 N N . LYS A 1 198 ? -10.571 -0.173 6.650 1.00 96.25 198 LYS A N 1
ATOM 1527 C CA . LYS A 1 198 ? -9.420 -0.614 7.449 1.00 96.25 198 LYS A CA 1
ATOM 1528 C C . LYS A 1 198 ? -8.208 0.293 7.225 1.00 96.25 198 LYS A C 1
ATOM 1530 O O . LYS A 1 198 ? -7.504 0.594 8.190 1.00 96.25 198 LYS A O 1
ATOM 1535 N N . LEU A 1 199 ? -8.001 0.815 6.006 1.00 94.50 199 LEU A N 1
ATOM 1536 C CA . LEU A 1 199 ? -6.947 1.810 5.733 1.00 94.50 199 LEU A CA 1
ATOM 1537 C C . LEU A 1 199 ? -7.119 3.058 6.594 1.00 94.50 199 LEU A C 1
ATOM 1539 O O . LEU A 1 199 ? -6.156 3.541 7.191 1.00 94.50 199 LEU A O 1
ATOM 1543 N N . SER A 1 200 ? -8.349 3.561 6.689 1.00 93.12 200 SER A N 1
ATOM 1544 C CA . SER A 1 200 ? -8.662 4.756 7.475 1.00 93.12 200 SER A CA 1
ATOM 1545 C C . SER A 1 200 ? -8.377 4.541 8.965 1.00 93.12 200 SER A C 1
ATOM 1547 O O . SER A 1 200 ? -7.717 5.370 9.600 1.00 93.12 200 SER A O 1
ATOM 1549 N N . VAL A 1 201 ? -8.804 3.401 9.519 1.00 94.69 201 VAL A N 1
ATOM 1550 C CA . VAL A 1 201 ? -8.543 3.021 10.920 1.00 94.69 201 VAL A CA 1
ATOM 1551 C C . VAL A 1 201 ? -7.043 2.831 11.172 1.00 94.69 201 VAL A C 1
ATOM 1553 O O . VAL A 1 201 ? -6.497 3.357 12.149 1.00 94.69 201 VAL A O 1
ATOM 1556 N N . GLY A 1 202 ? -6.355 2.134 10.268 1.00 94.25 202 GLY A N 1
ATOM 1557 C CA . GLY A 1 202 ? -4.915 1.919 10.320 1.00 94.25 202 GLY A CA 1
ATOM 1558 C C . GLY A 1 202 ? -4.133 3.232 10.311 1.00 94.25 202 GLY A C 1
ATOM 1559 O O . GLY A 1 202 ? -3.260 3.447 11.154 1.00 94.25 202 GLY A O 1
ATOM 1560 N N . LEU A 1 203 ? -4.490 4.164 9.426 1.00 93.56 203 LEU A N 1
ATOM 1561 C CA . LEU A 1 203 ? -3.821 5.459 9.318 1.00 93.56 203 LEU A CA 1
ATOM 1562 C C . LEU A 1 203 ? -4.043 6.337 10.558 1.00 93.56 203 LEU A C 1
ATOM 1564 O O . LEU A 1 203 ? -3.113 7.006 11.017 1.00 93.56 203 LEU A O 1
ATOM 1568 N N . GLN A 1 204 ? -5.239 6.292 11.156 1.00 92.56 204 GLN A N 1
ATOM 1569 C CA . GLN A 1 204 ? -5.489 6.935 12.449 1.00 92.56 204 GLN A CA 1
ATOM 1570 C C . GLN A 1 204 ? -4.589 6.362 13.550 1.00 92.56 204 GLN A C 1
ATOM 1572 O O . GLN A 1 204 ? -4.061 7.122 14.368 1.00 92.56 204 GLN A O 1
ATOM 1577 N N . ARG A 1 205 ? -4.385 5.039 13.573 1.00 93.25 205 ARG A N 1
ATOM 1578 C CA . ARG A 1 205 ? -3.487 4.375 14.528 1.00 93.25 205 ARG A CA 1
ATOM 1579 C C . ARG A 1 205 ? -2.030 4.784 14.308 1.00 93.25 205 ARG A C 1
ATOM 1581 O O . ARG A 1 205 ? -1.364 5.160 15.271 1.00 93.25 205 ARG A O 1
ATOM 1588 N N . LEU A 1 206 ? -1.561 4.782 13.061 1.00 93.50 206 LEU A N 1
ATOM 1589 C CA . LEU A 1 206 ? -0.210 5.214 12.695 1.00 93.50 206 LEU A CA 1
ATOM 1590 C C . LEU A 1 206 ? 0.045 6.668 13.120 1.00 93.50 206 LEU A C 1
ATOM 1592 O O . LEU A 1 206 ? 1.055 6.947 13.763 1.00 93.50 206 LEU A O 1
ATOM 1596 N N . LYS A 1 207 ? -0.903 7.579 12.860 1.00 90.62 207 LYS A N 1
ATOM 1597 C CA . LYS A 1 207 ? -0.804 9.000 13.243 1.00 90.62 207 LYS A CA 1
ATOM 1598 C C . LYS A 1 207 ? -0.764 9.217 14.760 1.00 90.62 207 LYS A C 1
ATOM 1600 O O . LYS A 1 207 ? -0.098 10.137 15.229 1.00 90.62 207 LYS A O 1
ATOM 1605 N N . LYS A 1 208 ? -1.462 8.381 15.536 1.00 90.19 208 LYS A N 1
ATOM 1606 C CA . LYS A 1 208 ? -1.403 8.397 17.010 1.00 90.19 208 LYS A CA 1
ATOM 1607 C C . LYS A 1 208 ? -0.077 7.837 17.552 1.00 90.19 208 LYS A C 1
ATOM 1609 O O . LYS A 1 208 ? 0.258 8.088 18.709 1.00 90.19 208 LYS A O 1
ATOM 1614 N N . GLY A 1 209 ? 0.682 7.102 16.737 1.00 88.94 209 GLY A N 1
ATOM 1615 C CA . GLY A 1 209 ? 1.989 6.552 17.089 1.00 88.94 209 GLY A CA 1
ATOM 1616 C C . GLY A 1 209 ? 3.059 7.627 17.308 1.00 88.94 209 GLY A C 1
ATOM 1617 O O . GLY A 1 209 ? 3.047 8.697 16.702 1.00 88.94 209 GLY A O 1
ATOM 1618 N N . THR A 1 210 ? 4.034 7.344 18.174 1.00 85.38 210 THR A N 1
ATOM 1619 C CA . THR A 1 210 ? 5.114 8.291 18.504 1.00 85.38 210 THR A CA 1
ATOM 1620 C C . THR A 1 210 ? 6.095 8.509 17.353 1.00 85.38 210 THR A C 1
ATOM 1622 O O . THR A 1 210 ? 6.612 9.613 17.194 1.00 85.38 210 THR A O 1
ATOM 1625 N N . MET A 1 211 ? 6.299 7.487 16.519 1.00 85.56 211 MET A N 1
ATOM 1626 C CA . MET A 1 211 ? 7.265 7.504 15.418 1.00 85.56 211 MET A CA 1
ATOM 1627 C C . MET A 1 211 ? 6.794 8.291 14.185 1.00 85.56 211 MET A C 1
ATOM 1629 O O . MET A 1 211 ? 7.628 8.677 13.373 1.00 85.56 211 MET A O 1
ATOM 1633 N N . ALA A 1 212 ? 5.490 8.563 14.047 1.00 79.81 212 ALA A N 1
ATOM 1634 C CA . ALA A 1 212 ? 4.904 9.253 12.891 1.00 79.81 212 ALA A CA 1
ATOM 1635 C C . ALA A 1 212 ? 4.210 10.585 13.247 1.00 79.81 212 ALA A C 1
ATOM 1637 O O . ALA A 1 212 ? 3.456 11.120 12.440 1.00 79.81 212 ALA A O 1
ATOM 1638 N N . ARG A 1 213 ? 4.475 11.180 14.423 1.00 72.94 213 ARG A N 1
ATOM 1639 C CA . ARG A 1 213 ? 3.789 12.420 14.868 1.00 72.94 213 ARG A CA 1
ATOM 1640 C C . ARG A 1 213 ? 3.956 13.616 13.925 1.00 72.94 213 ARG A C 1
ATOM 1642 O O . ARG A 1 213 ? 3.096 14.486 13.895 1.00 72.94 213 ARG A O 1
ATOM 1649 N N . SER A 1 214 ? 5.061 13.671 13.182 1.00 76.00 214 SER A N 1
ATOM 1650 C CA . SER A 1 214 ? 5.343 14.729 12.199 1.00 76.00 214 SER A CA 1
ATOM 1651 C C . SER A 1 214 ? 4.993 14.335 10.758 1.00 76.00 214 SER A C 1
ATOM 1653 O O . SER A 1 214 ? 5.356 15.045 9.826 1.00 76.00 214 SER A O 1
ATOM 1655 N N . MET A 1 215 ? 4.323 13.199 10.556 1.00 90.75 215 MET A N 1
ATOM 1656 C CA . MET A 1 215 ? 3.883 12.742 9.241 1.00 90.75 215 MET A CA 1
ATOM 1657 C C . MET A 1 215 ? 2.623 13.501 8.805 1.00 90.75 215 MET A C 1
ATOM 1659 O O . MET A 1 215 ? 1.634 13.559 9.539 1.00 90.75 215 MET A O 1
ATOM 1663 N N . GLY A 1 216 ? 2.641 14.053 7.591 1.00 88.50 216 GLY A N 1
ATOM 1664 C CA . GLY A 1 216 ? 1.452 14.650 6.980 1.00 88.50 216 GLY A CA 1
ATOM 1665 C C . GLY A 1 216 ? 0.450 13.581 6.543 1.00 88.50 216 GLY A C 1
ATOM 1666 O O . GLY A 1 216 ? 0.850 12.542 6.028 1.00 88.50 216 GLY A O 1
ATOM 1667 N N . VAL A 1 217 ? -0.847 13.835 6.717 1.00 91.25 217 VAL A N 1
ATOM 1668 C CA . VAL A 1 217 ? -1.918 13.009 6.141 1.00 91.25 217 VAL A CA 1
ATOM 1669 C C . VAL A 1 217 ? -2.789 13.910 5.279 1.00 91.25 217 VAL A C 1
ATOM 1671 O O . VAL A 1 217 ? -3.299 14.904 5.792 1.00 91.25 217 VAL A O 1
ATOM 1674 N N . SER A 1 218 ? -2.935 13.584 3.996 1.00 92.56 218 SER A N 1
ATOM 1675 C CA . SER A 1 218 ? -3.738 14.364 3.043 1.00 92.56 218 SER A CA 1
ATOM 1676 C C . SER A 1 218 ? -4.597 13.461 2.150 1.00 92.56 218 SER A C 1
ATOM 1678 O O . SER A 1 218 ? -4.396 12.249 2.082 1.00 92.56 218 SER A O 1
ATOM 1680 N N . GLY A 1 219 ? -5.585 14.044 1.478 1.00 91.75 219 GLY A N 1
ATOM 1681 C CA . GLY A 1 219 ? -6.321 13.387 0.399 1.00 91.75 219 GLY A CA 1
ATOM 1682 C C . GLY A 1 219 ? -5.671 13.683 -0.953 1.00 91.75 219 GLY A C 1
ATOM 1683 O O . GLY A 1 219 ? -5.267 14.818 -1.199 1.00 91.75 219 GLY A O 1
ATOM 1684 N N . MET A 1 220 ? -5.579 12.677 -1.820 1.00 92.44 220 MET A N 1
ATOM 1685 C CA . MET A 1 220 ? -5.375 12.860 -3.256 1.00 92.44 220 MET A CA 1
ATOM 1686 C C . MET A 1 220 ? -6.701 13.271 -3.891 1.00 92.44 220 MET A C 1
ATOM 1688 O O . MET A 1 220 ? -7.772 12.811 -3.487 1.00 92.44 220 MET A O 1
ATOM 1692 N N . SER A 1 221 ? -6.635 14.120 -4.914 1.00 93.50 221 SER A N 1
ATOM 1693 C CA . SER A 1 221 ? -7.822 14.410 -5.720 1.00 93.50 221 SER A CA 1
ATOM 1694 C C . SER A 1 221 ? -8.271 13.157 -6.483 1.00 93.50 221 SER A C 1
ATOM 1696 O O . SER A 1 221 ? -7.451 12.317 -6.856 1.00 93.50 221 SER A O 1
ATOM 1698 N N . ALA A 1 222 ? -9.572 13.034 -6.759 1.00 90.25 222 ALA A N 1
ATOM 1699 C CA . ALA A 1 222 ? -10.103 11.886 -7.500 1.00 90.25 222 ALA A CA 1
ATOM 1700 C C . ALA A 1 222 ? -9.478 11.750 -8.905 1.00 90.25 222 ALA A C 1
ATOM 1702 O O . ALA A 1 222 ? -9.250 10.640 -9.379 1.00 90.25 222 ALA A O 1
ATOM 1703 N N . SER A 1 223 ? -9.154 12.871 -9.561 1.00 91.88 223 SER A N 1
ATOM 1704 C CA . SER A 1 223 ? -8.469 12.878 -10.859 1.00 91.88 223 SER A CA 1
ATOM 1705 C C . SER A 1 223 ? -7.023 12.387 -10.763 1.00 91.88 223 SER A C 1
ATOM 1707 O O . SER A 1 223 ? -6.580 11.642 -11.632 1.00 91.88 223 SER A O 1
ATOM 1709 N N . GLU A 1 224 ? -6.297 12.7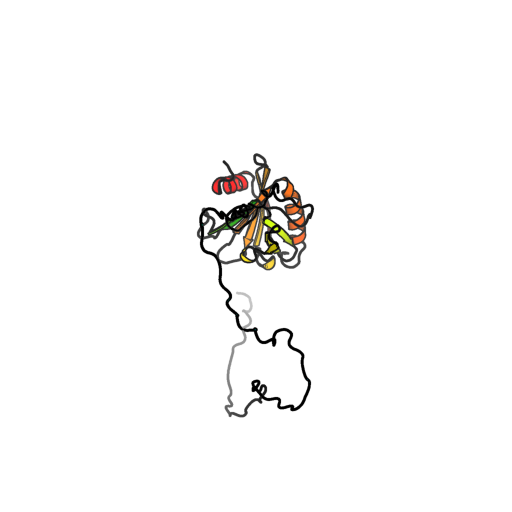53 -9.705 1.00 92.19 224 GLU A N 1
ATOM 1710 C CA . GLU A 1 224 ? -4.931 12.280 -9.456 1.00 92.19 224 GLU A CA 1
ATOM 1711 C C . GLU A 1 224 ? -4.898 10.780 -9.138 1.00 92.19 224 GLU A C 1
ATOM 1713 O O . GLU A 1 224 ? -4.082 10.046 -9.702 1.00 92.19 224 GLU A O 1
ATOM 1718 N N . ALA A 1 225 ? -5.810 10.311 -8.279 1.00 92.62 225 ALA A N 1
ATOM 1719 C CA . ALA A 1 225 ? -5.938 8.894 -7.943 1.00 92.62 225 ALA A CA 1
ATOM 1720 C C . ALA A 1 225 ? -6.255 8.061 -9.193 1.00 92.62 225 ALA A C 1
ATOM 1722 O O . ALA A 1 225 ? -5.565 7.080 -9.482 1.00 92.62 225 ALA A O 1
ATOM 1723 N N . ARG A 1 226 ? -7.236 8.513 -9.985 1.00 93.06 226 ARG A N 1
ATOM 1724 C CA . ARG A 1 226 ? -7.599 7.899 -11.263 1.00 93.06 226 ARG A CA 1
ATOM 1725 C C . ARG A 1 226 ? -6.428 7.870 -12.241 1.00 93.06 226 ARG A C 1
ATOM 1727 O O . ARG A 1 226 ? -6.098 6.799 -12.732 1.00 93.06 226 ARG A O 1
ATOM 1734 N N . GLY A 1 227 ? -5.780 9.006 -12.500 1.00 91.94 227 GLY A N 1
ATOM 1735 C CA . GLY A 1 227 ? -4.674 9.076 -13.461 1.00 91.94 227 GLY A CA 1
ATOM 1736 C C . GLY A 1 227 ? -3.498 8.177 -13.072 1.00 91.94 227 GLY A C 1
ATOM 1737 O O . GLY A 1 227 ? -2.875 7.553 -13.929 1.00 91.94 227 GLY A O 1
ATOM 1738 N N . THR A 1 228 ? -3.231 8.044 -11.769 1.00 91.12 228 THR A N 1
ATOM 1739 C CA . THR A 1 228 ? -2.179 7.150 -11.268 1.00 91.12 228 THR A CA 1
ATOM 1740 C C . THR A 1 228 ? -2.537 5.677 -11.474 1.00 91.12 228 THR A C 1
ATOM 1742 O O . THR A 1 228 ? -1.686 4.888 -11.880 1.00 91.12 228 THR A O 1
ATOM 1745 N N . LEU A 1 229 ? -3.794 5.299 -11.235 1.00 92.88 229 LEU A N 1
ATOM 1746 C CA . LEU A 1 229 ? -4.275 3.934 -11.459 1.00 92.88 229 LEU A CA 1
ATOM 1747 C C . LEU A 1 229 ? -4.379 3.584 -12.953 1.00 92.88 229 LEU A C 1
ATOM 1749 O O . LEU A 1 229 ? -4.017 2.474 -13.338 1.00 92.88 229 LEU A O 1
ATOM 1753 N N . GLU A 1 230 ? -4.803 4.523 -13.803 1.00 92.75 230 GLU A N 1
ATOM 1754 C CA . GLU A 1 230 ? -4.813 4.360 -15.265 1.00 92.75 230 GLU A CA 1
ATOM 1755 C C . GLU A 1 230 ? -3.403 4.118 -15.810 1.00 92.75 230 GLU A C 1
ATOM 1757 O O . GLU A 1 230 ? -3.201 3.177 -16.576 1.00 92.75 230 GLU A O 1
ATOM 1762 N N . MET A 1 231 ? -2.414 4.900 -15.360 1.00 91.25 231 MET A N 1
ATOM 1763 C CA . MET A 1 231 ? -1.002 4.714 -15.725 1.00 91.25 231 MET A CA 1
ATOM 1764 C C . MET A 1 231 ? -0.492 3.309 -15.375 1.00 91.25 231 MET A C 1
ATOM 1766 O O . MET A 1 231 ? 0.323 2.744 -16.099 1.00 91.25 231 MET A O 1
ATOM 1770 N N . LEU A 1 232 ? -0.973 2.746 -14.269 1.00 91.50 232 LEU A N 1
ATOM 1771 C CA . LEU A 1 232 ? -0.605 1.416 -13.789 1.00 91.50 232 LEU A CA 1
ATOM 1772 C C . LEU A 1 232 ? -1.410 0.281 -14.451 1.00 91.50 232 LEU A C 1
ATOM 1774 O O . LEU A 1 232 ? -1.192 -0.881 -14.123 1.00 91.50 232 LEU A O 1
ATOM 1778 N N . GLY A 1 233 ? -2.327 0.599 -15.372 1.00 91.69 233 GLY A N 1
ATOM 1779 C CA . GLY A 1 233 ? -3.131 -0.385 -16.102 1.00 91.69 233 GLY A CA 1
ATOM 1780 C C . GLY A 1 233 ? -4.408 -0.831 -15.385 1.00 91.69 233 GLY A C 1
ATOM 1781 O O . GLY A 1 233 ? -5.159 -1.631 -15.934 1.00 91.69 233 GLY A O 1
ATOM 1782 N N . TRP A 1 234 ? -4.725 -0.269 -14.215 1.00 91.00 234 TRP A N 1
ATOM 1783 C CA . TRP A 1 234 ? -5.967 -0.569 -13.486 1.00 91.00 234 TRP A CA 1
ATOM 1784 C C . TRP A 1 234 ? -7.199 0.073 -14.119 1.00 91.00 234 TRP A C 1
ATOM 1786 O O . TRP A 1 234 ? -8.302 -0.124 -13.625 1.00 91.00 234 TRP A O 1
ATOM 1796 N N . GLY A 1 235 ? -7.037 0.856 -15.190 1.00 81.81 235 GLY A N 1
ATOM 1797 C CA . GLY A 1 235 ? -8.121 1.538 -15.895 1.00 81.81 235 GLY A CA 1
ATOM 1798 C C . GLY A 1 235 ? -8.834 0.726 -16.975 1.00 81.81 235 GLY A C 1
ATOM 1799 O O . GLY A 1 235 ? -9.901 1.155 -17.403 1.00 81.81 235 GLY A O 1
ATOM 1800 N N . LEU A 1 236 ? -8.300 -0.439 -17.355 1.00 70.62 236 LEU A N 1
ATOM 1801 C CA . LEU A 1 236 ? -8.841 -1.301 -18.416 1.00 70.62 236 LEU A CA 1
ATOM 1802 C C . LEU A 1 236 ? -10.125 -2.042 -18.035 1.00 70.62 236 LEU A C 1
ATOM 1804 O O . LEU A 1 236 ? -10.304 -2.323 -16.829 1.00 70.62 236 LEU A O 1
#

Nearest PDB structures (foldseek):
  5l81-assembly1_A  TM=4.985E-01  e=1.746E-02  Mus musculus
  7c3m-assembly3_C  TM=5.293E-01  e=3.024E-02  Homo sapiens
  7c3m-assembly1_A  TM=5.045E-01  e=2.097E-02  Homo sapiens
  2ys3-assembly1_A  TM=4.101E-01  e=1.856E-02  Homo sapiens

Organism: Bionectria ochroleuca (NCBI:txid29856)

Mean predicted aligned error: 17.69 Å